Protein AF-A0A3D6CE62-F1 (afdb_monomer_lite)

Radius of gyration: 25.18 Å; chains: 1; bounding box: 88×35×71 Å

pLDDT: mean 94.66, std 10.79, range [45.5, 99.0]

Sequence (358 aa):
MLSKSLLLSLAACLFASIVFAQTWTGSASSNWNDPANWSPANVPIATSNVTIASSANVPALPANTTVNSFTVSAGGVLNFSGYSLTINGFMDINGGTLINGSADIVININGAGSQYIRSSTVNDDIILNHNGTGALFEAYITGNTYNGNFTLNINTSALSNTSYSVPSVFNGSVTVNRTVAGATEIFKESASGNITSFTYINNVGGSTDINGSGSFSTVVNGPVNINYSSLSGTPAFSIRRLINTAGGGSIAAQNIGTLTLLGDTMLVNSLTVNGFTGSGIDDINSVHITGNLTLADATGNTGSTYIRNSTITGNTNVTINSAGGNFFEAYITPNTFNGNLAVQLNGAAAGYLSYSAP

Structure (mmCIF, N/CA/C/O backbone):
data_AF-A0A3D6CE62-F1
#
_entry.id   AF-A0A3D6CE62-F1
#
loop_
_atom_site.group_PDB
_atom_site.id
_atom_site.type_symbol
_atom_site.label_atom_id
_atom_site.label_alt_id
_atom_site.label_comp_id
_atom_site.label_asym_id
_atom_site.label_entity_id
_atom_site.label_seq_id
_atom_site.pdbx_PDB_ins_code
_atom_site.Cartn_x
_atom_site.Cartn_y
_atom_site.Cartn_z
_atom_site.occupancy
_atom_site.B_iso_or_equiv
_atom_site.auth_seq_id
_atom_site.auth_comp_id
_atom_site.auth_asym_id
_atom_site.auth_atom_id
_atom_site.pdbx_PDB_model_num
ATOM 1 N N . MET A 1 1 ? 60.266 -15.733 -18.149 1.00 49.50 1 MET A N 1
ATOM 2 C CA . MET A 1 1 ? 59.111 -16.468 -18.708 1.00 49.50 1 MET A CA 1
ATOM 3 C C . MET A 1 1 ? 57.986 -16.386 -17.693 1.00 49.50 1 MET A C 1
ATOM 5 O O . MET A 1 1 ? 58.118 -16.996 -16.641 1.00 49.50 1 MET A O 1
ATOM 9 N N . LEU A 1 2 ? 56.944 -15.583 -17.938 1.00 45.53 2 LEU A N 1
ATOM 10 C CA . LEU A 1 2 ? 55.736 -15.641 -17.106 1.00 45.53 2 LEU A CA 1
ATOM 11 C C . LEU A 1 2 ? 55.102 -17.030 -17.276 1.00 45.53 2 LEU A C 1
ATOM 13 O O . LEU A 1 2 ? 55.012 -17.527 -18.401 1.00 45.53 2 LEU A O 1
ATOM 17 N N . SER A 1 3 ? 54.708 -17.679 -16.179 1.00 65.50 3 SER A N 1
ATOM 18 C CA . SER A 1 3 ? 54.088 -19.003 -16.243 1.00 65.50 3 SER A CA 1
ATOM 19 C C . SER A 1 3 ? 52.739 -18.917 -16.966 1.00 65.50 3 SER A C 1
ATOM 21 O O . SER A 1 3 ? 51.970 -17.975 -16.771 1.00 65.50 3 SER A O 1
ATOM 23 N N . LYS A 1 4 ? 52.415 -19.925 -17.787 1.00 54.34 4 LYS A N 1
ATOM 24 C CA . LYS A 1 4 ? 51.113 -20.044 -18.476 1.00 54.34 4 LYS A CA 1
ATOM 25 C C . LYS A 1 4 ? 49.913 -19.960 -17.514 1.00 54.34 4 LYS A C 1
ATOM 27 O O . LYS A 1 4 ? 48.835 -19.551 -17.925 1.00 54.34 4 LYS A O 1
ATOM 32 N N . SER A 1 5 ? 50.113 -20.293 -16.237 1.00 55.62 5 SER A N 1
ATOM 33 C CA . SER A 1 5 ? 49.119 -20.157 -15.168 1.00 55.62 5 SER A CA 1
ATOM 34 C C . SER A 1 5 ? 48.827 -18.703 -14.772 1.00 55.62 5 SER A C 1
ATOM 36 O O . SER A 1 5 ? 47.683 -18.402 -14.450 1.00 55.62 5 SER A O 1
ATOM 38 N N . LEU A 1 6 ? 49.806 -17.791 -14.865 1.00 53.41 6 LEU A N 1
ATOM 39 C CA . LEU A 1 6 ? 49.609 -16.370 -14.553 1.00 53.41 6 LEU A CA 1
ATOM 40 C C . LEU A 1 6 ? 48.882 -15.626 -15.687 1.00 53.41 6 LEU A C 1
ATOM 42 O O . LEU A 1 6 ? 48.118 -14.701 -15.425 1.00 53.41 6 LEU A O 1
ATOM 46 N N . LEU A 1 7 ? 49.058 -16.058 -16.944 1.00 52.41 7 LEU A N 1
ATOM 47 C CA . LEU A 1 7 ? 48.272 -15.538 -18.072 1.00 52.41 7 LEU A CA 1
ATOM 48 C C . LEU A 1 7 ? 46.805 -15.995 -18.022 1.00 52.41 7 LEU A C 1
ATOM 50 O O . LEU A 1 7 ? 45.929 -15.218 -18.390 1.00 52.41 7 LEU A O 1
ATOM 54 N N . LEU A 1 8 ? 46.519 -17.210 -17.535 1.00 50.09 8 LEU A N 1
ATOM 55 C CA . LEU A 1 8 ? 45.139 -17.684 -17.366 1.00 50.09 8 LEU A CA 1
ATOM 56 C C . LEU A 1 8 ? 44.411 -16.967 -16.216 1.00 50.09 8 LEU A C 1
ATOM 58 O O . LEU A 1 8 ? 43.232 -16.654 -16.357 1.00 50.09 8 LEU A O 1
ATOM 62 N N . SER A 1 9 ? 45.100 -16.641 -15.114 1.00 51.00 9 SER A N 1
ATOM 63 C CA . SER A 1 9 ? 44.508 -15.852 -14.022 1.00 51.00 9 SER A CA 1
ATOM 64 C C . SER A 1 9 ? 44.320 -14.378 -14.392 1.00 51.00 9 SER A C 1
ATOM 66 O O . SER A 1 9 ? 43.342 -13.767 -13.977 1.00 51.00 9 SER A O 1
ATOM 68 N N . LEU A 1 10 ? 45.208 -13.804 -15.214 1.00 47.81 10 LEU A N 1
ATOM 69 C CA . LEU A 1 10 ? 45.064 -12.423 -15.688 1.00 47.81 10 LEU A CA 1
ATOM 70 C C . LEU A 1 10 ? 43.967 -12.289 -16.765 1.00 47.81 10 LEU A C 1
ATOM 72 O O . LEU A 1 10 ? 43.293 -11.266 -16.815 1.00 47.81 10 LEU A O 1
ATOM 76 N N . ALA A 1 11 ? 4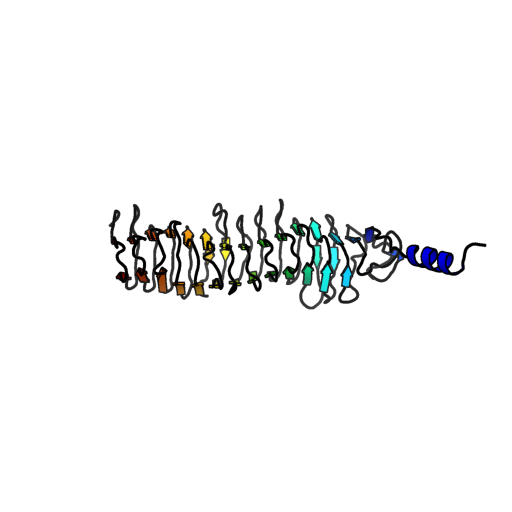3.731 -13.336 -17.567 1.00 49.62 11 ALA A N 1
ATOM 77 C CA . ALA A 1 11 ? 42.614 -13.402 -18.514 1.00 49.62 11 ALA A CA 1
ATOM 78 C C . ALA A 1 11 ? 41.257 -13.662 -17.826 1.00 49.62 11 ALA A C 1
ATOM 80 O O . ALA A 1 11 ? 40.245 -13.116 -18.259 1.00 49.62 11 ALA A O 1
ATOM 81 N N . ALA A 1 12 ? 41.227 -14.428 -16.728 1.00 46.84 12 ALA A N 1
ATOM 82 C CA . ALA A 1 12 ? 40.015 -14.631 -15.926 1.00 46.84 12 ALA A CA 1
ATOM 83 C C . ALA A 1 12 ? 39.595 -13.368 -15.144 1.00 46.84 12 ALA A C 1
ATOM 85 O O . ALA A 1 12 ? 38.406 -13.151 -14.926 1.00 46.84 12 ALA A O 1
ATOM 86 N N . CYS A 1 13 ? 40.543 -12.493 -14.788 1.00 45.50 13 CYS A N 1
ATOM 87 C CA . CYS A 1 13 ? 40.256 -11.192 -14.174 1.00 45.50 13 CYS A CA 1
ATOM 88 C C . CYS A 1 13 ? 39.854 -10.093 -15.181 1.00 45.50 13 CYS A C 1
ATOM 90 O O . CYS A 1 13 ? 39.445 -9.015 -14.754 1.00 45.50 13 CYS A O 1
ATOM 92 N N . LEU A 1 14 ? 39.942 -10.335 -16.498 1.00 46.00 14 LEU A N 1
ATOM 93 C CA . LEU A 1 14 ? 39.626 -9.340 -17.538 1.00 46.00 14 LEU A CA 1
ATOM 94 C C . LEU A 1 14 ? 38.178 -9.399 -18.061 1.00 46.00 14 LEU A C 1
ATOM 96 O O . LEU A 1 14 ? 37.828 -8.649 -18.968 1.00 46.00 14 LEU A O 1
ATOM 100 N N . PHE A 1 15 ? 37.331 -10.252 -17.479 1.00 48.38 15 PHE A N 1
ATOM 101 C CA . PHE A 1 15 ? 35.881 -10.270 -17.712 1.00 48.38 15 PHE A CA 1
ATOM 102 C C . PHE A 1 15 ? 35.105 -9.850 -16.460 1.00 48.38 15 PHE A C 1
ATOM 104 O O . PHE A 1 15 ? 34.028 -10.372 -16.179 1.00 48.38 15 PHE A O 1
ATOM 111 N N . ALA A 1 16 ? 35.623 -8.879 -15.703 1.00 46.81 16 ALA A N 1
ATOM 112 C CA . ALA A 1 16 ? 34.731 -8.062 -14.895 1.00 46.81 16 ALA A CA 1
ATOM 113 C C . ALA A 1 16 ? 33.773 -7.374 -15.877 1.00 46.81 16 ALA A C 1
ATOM 115 O O . ALA A 1 16 ? 34.165 -6.448 -16.585 1.00 46.81 16 ALA A O 1
ATOM 116 N N . SER A 1 17 ? 32.548 -7.886 -15.998 1.00 53.88 17 SER A N 1
ATOM 117 C CA . SER A 1 17 ? 31.485 -7.260 -16.777 1.00 53.88 17 SER A CA 1
ATOM 118 C C . SER A 1 17 ? 31.258 -5.871 -16.196 1.00 53.88 17 SER A C 1
ATOM 120 O O . SER A 1 17 ? 30.640 -5.724 -15.141 1.00 53.88 17 SER A O 1
ATOM 122 N N . ILE A 1 18 ? 31.835 -4.860 -16.841 1.00 58.06 18 ILE A N 1
ATOM 123 C CA . ILE A 1 18 ? 31.658 -3.473 -16.438 1.00 58.06 18 ILE A CA 1
ATOM 124 C C . ILE A 1 18 ? 30.169 -3.169 -16.596 1.00 58.06 18 ILE A C 1
ATOM 126 O O . ILE A 1 18 ? 29.604 -3.292 -17.684 1.00 58.06 18 ILE A O 1
ATOM 130 N N . VAL A 1 19 ? 29.527 -2.822 -15.484 1.00 60.88 19 VAL A N 1
ATOM 131 C CA . VAL A 1 19 ? 28.135 -2.383 -15.463 1.00 60.88 19 VAL A CA 1
ATOM 132 C C . VAL A 1 19 ? 28.094 -0.994 -16.087 1.00 60.88 19 VAL A C 1
ATOM 134 O O . VAL A 1 19 ? 28.496 -0.014 -15.462 1.00 60.88 19 VAL A O 1
ATOM 137 N N . PHE A 1 20 ? 27.638 -0.906 -17.333 1.00 72.88 20 PHE A N 1
ATOM 138 C CA . PHE A 1 20 ? 27.390 0.377 -17.977 1.00 72.88 20 PHE A CA 1
ATOM 139 C C . PHE A 1 20 ? 25.930 0.780 -17.787 1.00 72.88 20 PHE A C 1
ATOM 141 O O . PHE A 1 20 ? 25.018 -0.043 -17.903 1.00 72.88 20 PHE A O 1
ATOM 148 N N . ALA A 1 21 ? 25.715 2.065 -17.505 1.00 80.38 21 ALA A N 1
ATOM 149 C CA . ALA A 1 21 ? 24.410 2.671 -17.707 1.00 80.38 21 ALA A CA 1
ATOM 150 C C . ALA A 1 21 ? 24.076 2.610 -19.204 1.00 80.38 21 ALA A C 1
ATOM 152 O O . ALA A 1 21 ? 24.898 2.996 -20.034 1.00 80.38 21 ALA A O 1
ATOM 153 N N . GLN A 1 22 ? 22.898 2.093 -19.534 1.00 93.75 22 GLN A N 1
ATOM 154 C CA . GLN A 1 22 ? 22.383 1.970 -20.890 1.00 93.75 22 GLN A CA 1
ATOM 155 C C . GLN A 1 22 ? 21.107 2.787 -21.000 1.00 93.75 22 GLN A C 1
ATOM 157 O O . GLN A 1 22 ? 20.108 2.512 -20.336 1.00 93.75 22 GLN A O 1
ATOM 162 N N . THR A 1 23 ? 21.156 3.805 -21.846 1.00 97.25 23 THR A N 1
ATOM 163 C CA . THR A 1 23 ? 20.042 4.724 -22.053 1.00 97.25 23 THR A CA 1
ATOM 164 C C . THR A 1 23 ? 19.338 4.391 -23.354 1.00 97.25 23 THR A C 1
ATOM 166 O O . THR A 1 23 ? 19.988 4.296 -24.397 1.00 97.25 23 THR A O 1
ATOM 169 N N . TRP A 1 24 ? 18.016 4.247 -23.301 1.00 98.38 24 TRP A N 1
ATOM 170 C CA . TRP A 1 24 ? 17.194 4.136 -24.498 1.00 98.38 24 TRP A CA 1
ATOM 171 C C . TRP A 1 24 ? 17.171 5.475 -25.236 1.00 98.38 24 TRP A C 1
ATOM 173 O O . TRP A 1 24 ? 16.712 6.483 -24.699 1.00 98.38 24 TRP A O 1
ATOM 183 N N . THR A 1 25 ? 17.674 5.486 -26.465 1.00 97.38 25 THR A N 1
ATOM 184 C CA . THR A 1 25 ? 17.624 6.636 -27.375 1.00 97.38 25 THR A CA 1
ATOM 185 C C . THR A 1 25 ? 16.409 6.568 -28.292 1.00 97.38 25 THR A C 1
ATOM 187 O O . THR A 1 25 ? 15.891 7.608 -28.697 1.00 97.38 25 THR A O 1
ATOM 190 N N . GLY A 1 26 ? 15.951 5.353 -28.622 1.00 97.06 26 GLY A N 1
ATOM 191 C CA . GLY A 1 26 ? 14.846 5.127 -29.554 1.00 97.06 26 GLY A CA 1
ATOM 192 C C . GLY A 1 26 ? 15.100 5.723 -30.940 1.00 97.06 26 GLY A C 1
ATOM 193 O O . GLY A 1 26 ? 14.152 6.141 -31.601 1.00 97.06 26 GLY A O 1
ATOM 194 N N . SER A 1 27 ? 16.363 5.829 -31.368 1.00 96.69 27 SER A N 1
ATOM 195 C CA . SE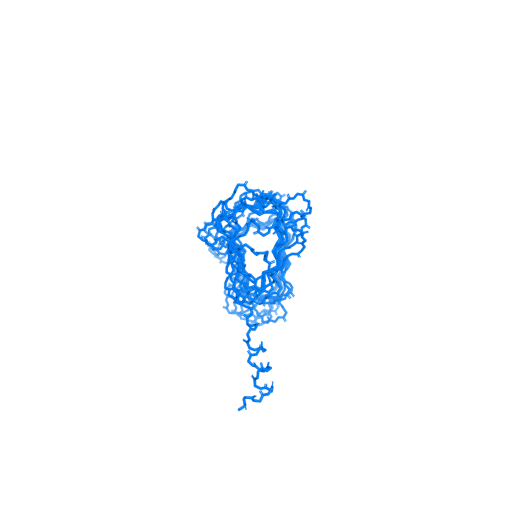R A 1 27 ? 16.739 6.497 -32.622 1.00 96.69 27 SER A CA 1
ATOM 196 C C . SER A 1 27 ? 16.401 5.694 -33.883 1.00 96.69 27 SER A C 1
ATOM 198 O O . SER A 1 27 ? 16.289 6.288 -34.953 1.00 96.69 27 SER A O 1
ATOM 200 N N . ALA A 1 28 ? 16.259 4.369 -33.783 1.00 97.56 28 ALA A N 1
ATOM 201 C CA . ALA A 1 28 ? 16.059 3.484 -34.930 1.00 97.56 28 ALA A CA 1
ATOM 202 C C . ALA A 1 28 ? 14.648 2.874 -34.987 1.00 97.56 28 ALA A C 1
ATOM 204 O O . ALA A 1 28 ? 14.039 2.841 -36.054 1.00 97.56 28 ALA A O 1
ATOM 205 N N . SER A 1 29 ? 14.121 2.374 -33.866 1.00 98.12 29 SER A N 1
ATOM 206 C CA . SER A 1 29 ? 12.834 1.665 -33.807 1.00 98.12 29 SER A CA 1
ATOM 207 C C . SER A 1 29 ? 12.313 1.513 -32.367 1.00 98.12 29 SER A C 1
ATOM 209 O O . SER A 1 29 ? 12.956 1.947 -31.418 1.00 98.12 29 SER A O 1
ATOM 211 N N . SER A 1 30 ? 11.158 0.863 -32.183 1.00 97.75 30 SER A N 1
ATOM 212 C CA . SER A 1 30 ? 10.627 0.450 -30.866 1.00 97.75 30 SER A CA 1
ATOM 213 C C . SER A 1 30 ? 11.185 -0.887 -30.352 1.00 97.75 30 SER A C 1
ATOM 215 O O . SER A 1 30 ? 10.830 -1.331 -29.259 1.00 97.75 30 SER A O 1
ATOM 217 N N . ASN A 1 31 ? 12.030 -1.566 -31.135 1.00 98.00 31 ASN A N 1
ATOM 218 C CA . ASN A 1 31 ? 12.536 -2.893 -30.798 1.00 98.00 31 ASN A CA 1
ATOM 219 C C . ASN A 1 31 ? 13.627 -2.807 -29.720 1.00 98.00 31 ASN A C 1
ATOM 221 O O . ASN A 1 31 ? 14.734 -2.340 -29.996 1.00 98.00 31 ASN A O 1
ATOM 225 N N . TRP A 1 32 ? 13.337 -3.306 -28.515 1.00 98.00 32 TRP A N 1
ATOM 226 C CA . TRP A 1 32 ? 14.291 -3.371 -27.401 1.00 98.00 32 TRP A CA 1
ATOM 227 C C . TRP A 1 32 ? 15.609 -4.063 -27.768 1.00 98.00 32 TRP A C 1
ATOM 229 O O . TRP A 1 32 ? 16.669 -3.675 -27.284 1.00 98.00 32 TRP A O 1
ATOM 239 N N . ASN A 1 33 ? 15.560 -5.072 -28.641 1.00 97.69 33 ASN A N 1
ATOM 240 C CA . ASN A 1 33 ? 16.723 -5.875 -29.020 1.00 97.69 33 ASN A CA 1
ATOM 241 C C . ASN A 1 33 ? 17.563 -5.263 -30.152 1.00 97.69 33 ASN A C 1
ATOM 243 O O . ASN A 1 33 ? 18.519 -5.898 -30.591 1.00 97.69 33 ASN A O 1
ATOM 247 N N . ASP A 1 34 ? 17.222 -4.071 -30.646 1.00 97.69 34 ASP A N 1
ATOM 248 C CA . ASP A 1 34 ? 18.029 -3.353 -31.633 1.00 97.69 34 ASP A CA 1
ATOM 249 C C . ASP A 1 34 ? 19.089 -2.489 -30.916 1.00 97.69 34 ASP A C 1
ATOM 251 O O . ASP A 1 34 ? 18.733 -1.504 -30.258 1.00 97.69 34 ASP A O 1
ATOM 255 N N . PRO A 1 35 ? 20.395 -2.818 -31.019 1.00 97.06 35 PRO A N 1
ATOM 256 C CA . PRO A 1 35 ? 21.452 -2.061 -30.353 1.00 97.06 35 PRO A CA 1
ATOM 257 C C . PRO A 1 35 ? 21.505 -0.584 -30.766 1.00 97.06 35 PRO A C 1
ATOM 259 O O . PRO A 1 35 ? 22.003 0.232 -29.994 1.00 97.06 35 PRO A O 1
ATOM 262 N N . ALA A 1 36 ? 20.984 -0.216 -31.945 1.00 97.31 36 ALA A N 1
ATOM 263 C CA . ALA A 1 36 ? 20.956 1.171 -32.413 1.00 97.31 36 ALA A CA 1
ATOM 264 C C . ALA A 1 36 ? 20.003 2.071 -31.600 1.00 97.31 36 ALA A C 1
ATOM 266 O O . ALA A 1 36 ? 20.097 3.297 -31.679 1.00 97.31 36 ALA A O 1
ATOM 267 N N . ASN A 1 37 ? 19.116 1.478 -30.792 1.00 98.06 37 ASN A N 1
ATOM 268 C CA . ASN A 1 37 ? 18.241 2.195 -29.864 1.00 98.06 37 ASN A CA 1
ATOM 269 C C . ASN A 1 37 ? 18.863 2.432 -28.481 1.00 98.06 37 ASN A C 1
ATOM 271 O O . ASN A 1 37 ? 18.203 3.013 -27.620 1.00 98.06 37 ASN A O 1
ATOM 275 N N . TRP A 1 38 ? 20.102 1.993 -28.244 1.00 97.81 38 TRP A N 1
ATOM 276 C CA . TRP A 1 38 ? 20.768 2.098 -26.947 1.00 97.81 38 TRP A CA 1
ATOM 277 C C . TRP A 1 38 ? 22.036 2.948 -27.023 1.00 97.81 38 TRP A C 1
ATOM 279 O O . TRP A 1 38 ? 22.743 2.971 -28.028 1.00 97.81 38 TRP A O 1
ATOM 289 N N . SER A 1 39 ? 22.345 3.639 -25.928 1.00 95.81 39 SER A N 1
ATOM 290 C CA . SER A 1 39 ? 23.627 4.311 -25.718 1.00 95.81 39 SER A CA 1
ATOM 291 C C . SER A 1 39 ? 24.236 3.869 -24.379 1.00 95.81 39 SER A C 1
ATOM 293 O O . SER A 1 39 ? 23.624 4.141 -23.341 1.00 95.81 39 SER A O 1
ATOM 295 N N . PRO A 1 40 ? 25.416 3.213 -24.367 1.00 94.94 40 PRO A N 1
ATOM 296 C CA . PRO A 1 40 ? 26.156 2.721 -25.539 1.00 94.94 40 PRO A CA 1
ATOM 297 C C . PRO A 1 40 ? 25.349 1.681 -26.339 1.00 94.94 40 PRO A C 1
ATOM 299 O O . PRO A 1 40 ? 24.406 1.103 -25.803 1.00 94.94 40 PRO A O 1
ATOM 302 N N . ALA A 1 41 ? 25.717 1.460 -27.609 1.00 95.12 41 ALA A N 1
ATOM 303 C CA . ALA A 1 41 ? 24.980 0.643 -28.587 1.00 95.12 41 ALA A CA 1
ATOM 304 C C . ALA A 1 41 ? 25.045 -0.871 -28.302 1.00 95.12 41 ALA A C 1
ATOM 306 O O . ALA A 1 41 ? 25.593 -1.663 -29.071 1.00 95.12 41 ALA A O 1
ATOM 307 N N . ASN A 1 42 ? 24.488 -1.270 -27.162 1.00 92.50 42 ASN A N 1
ATOM 308 C CA . ASN A 1 42 ? 24.463 -2.623 -26.632 1.00 92.50 42 ASN A CA 1
ATOM 309 C C . ASN A 1 42 ? 23.094 -2.872 -25.992 1.00 92.50 42 ASN A C 1
ATOM 311 O O . ASN A 1 42 ? 22.618 -2.053 -25.209 1.00 92.50 42 ASN A O 1
ATOM 315 N N . VAL A 1 43 ? 22.495 -4.029 -26.275 1.00 95.25 43 VAL A N 1
ATOM 316 C CA . VAL A 1 43 ? 21.210 -4.426 -25.680 1.00 95.25 43 VAL A CA 1
ATOM 317 C C . VAL A 1 43 ? 21.385 -4.709 -24.179 1.00 95.25 43 VAL A C 1
ATOM 319 O O . VAL A 1 43 ? 22.375 -5.349 -23.799 1.00 95.25 43 VAL A O 1
ATOM 322 N N . PRO A 1 44 ? 20.452 -4.268 -23.316 1.00 96.31 44 PRO A N 1
ATOM 323 C CA . PRO A 1 44 ? 20.506 -4.572 -21.897 1.00 96.31 44 PRO A CA 1
ATOM 324 C C . PRO A 1 44 ? 20.392 -6.041 -21.532 1.00 96.31 44 PRO A C 1
ATOM 326 O O . PRO A 1 44 ? 19.643 -6.805 -22.134 1.00 96.31 44 PRO A O 1
ATOM 329 N N . ILE A 1 45 ? 21.128 -6.399 -20.483 1.00 94.00 45 ILE A N 1
ATOM 330 C CA . ILE A 1 45 ? 21.143 -7.718 -19.853 1.00 94.00 45 ILE A CA 1
ATOM 331 C C . ILE A 1 45 ? 20.843 -7.586 -18.353 1.00 94.00 45 ILE A C 1
ATOM 333 O O . ILE A 1 45 ? 20.721 -6.484 -17.818 1.00 94.00 45 ILE A O 1
ATOM 337 N N . ALA A 1 46 ? 20.800 -8.714 -17.640 1.00 95.56 46 ALA A N 1
ATOM 338 C CA . ALA A 1 46 ? 20.454 -8.769 -16.215 1.00 95.56 46 ALA A CA 1
ATOM 339 C C . ALA A 1 46 ? 21.350 -7.932 -15.284 1.00 95.56 46 ALA A C 1
ATOM 341 O O . ALA A 1 46 ? 20.933 -7.607 -14.176 1.00 95.56 46 ALA A O 1
ATOM 342 N N . THR A 1 47 ? 22.564 -7.580 -15.713 1.00 94.25 47 THR A N 1
ATOM 343 C CA . THR A 1 47 ? 23.497 -6.737 -14.951 1.00 94.25 47 THR A CA 1
ATOM 344 C C . THR A 1 47 ? 23.483 -5.270 -15.383 1.00 94.25 47 THR A C 1
ATOM 346 O O . THR A 1 47 ? 24.223 -4.474 -14.815 1.00 94.25 47 THR A O 1
ATOM 349 N N . SER A 1 48 ? 22.692 -4.896 -16.390 1.00 96.56 48 SER A N 1
ATOM 350 C CA . SER A 1 48 ? 22.653 -3.537 -16.936 1.00 96.56 48 SER A CA 1
ATOM 351 C C . SER A 1 48 ? 21.886 -2.564 -16.046 1.00 96.56 48 SER A C 1
ATOM 353 O O . SER A 1 48 ? 20.869 -2.922 -15.452 1.00 96.56 48 SER A O 1
ATOM 355 N N . ASN A 1 49 ? 22.329 -1.307 -16.023 1.00 97.06 49 ASN A N 1
ATOM 356 C CA . ASN A 1 49 ? 21.590 -0.199 -15.421 1.00 97.06 49 ASN A CA 1
ATOM 357 C C . ASN A 1 49 ? 20.836 0.537 -16.525 1.00 97.06 49 ASN A C 1
ATOM 359 O O . ASN A 1 49 ? 21.452 1.252 -17.310 1.00 97.06 49 ASN A O 1
ATOM 363 N N . VAL A 1 50 ? 19.527 0.345 -16.620 1.00 98.31 50 VAL A N 1
ATOM 364 C CA . VAL A 1 50 ? 18.735 0.858 -17.740 1.00 98.31 50 VAL A CA 1
ATOM 365 C C . VAL A 1 50 ? 18.086 2.192 -17.394 1.00 98.31 50 VAL A C 1
ATOM 367 O O . VAL A 1 50 ? 17.471 2.326 -16.340 1.00 98.31 50 VAL A O 1
ATOM 370 N N . THR A 1 51 ? 18.176 3.150 -18.316 1.00 98.38 51 THR A N 1
ATOM 371 C CA . THR A 1 51 ? 17.463 4.428 -18.251 1.00 98.38 51 THR A CA 1
ATOM 372 C C . THR A 1 51 ? 16.555 4.584 -19.464 1.00 98.38 51 THR A C 1
ATOM 374 O O . THR A 1 51 ? 17.023 4.569 -20.603 1.00 98.38 51 THR A O 1
ATOM 377 N N . ILE A 1 52 ? 15.264 4.800 -19.226 1.00 98.56 52 ILE A N 1
ATOM 378 C CA . ILE A 1 52 ? 14.296 5.203 -20.245 1.00 98.56 52 ILE A CA 1
ATOM 379 C C . ILE A 1 52 ? 14.023 6.697 -20.087 1.00 98.56 52 ILE A C 1
ATOM 381 O O . ILE A 1 52 ? 13.599 7.159 -19.027 1.00 98.56 52 ILE A O 1
ATOM 385 N N . ALA A 1 53 ? 14.270 7.456 -21.146 1.00 96.00 53 ALA A N 1
ATOM 386 C CA . ALA A 1 53 ? 13.944 8.872 -21.231 1.00 96.00 53 ALA A CA 1
ATOM 387 C C . ALA A 1 53 ? 12.937 9.112 -22.362 1.00 96.00 53 ALA A C 1
ATOM 389 O O . ALA A 1 53 ? 12.586 8.191 -23.108 1.00 96.00 53 ALA A O 1
ATOM 390 N N . SER A 1 54 ? 12.464 10.353 -22.485 1.00 96.56 54 SER A N 1
ATOM 391 C CA . SER A 1 54 ? 11.663 10.755 -23.640 1.00 96.56 54 SER A CA 1
ATOM 392 C C . SER A 1 54 ? 12.435 10.482 -24.934 1.00 96.56 54 SER A C 1
ATOM 394 O O . SER A 1 54 ? 13.608 10.836 -25.060 1.00 96.56 54 SER A O 1
ATOM 396 N N . SER A 1 55 ? 11.784 9.802 -25.871 1.00 96.38 55 SER A N 1
ATOM 397 C CA . SER A 1 55 ? 12.362 9.361 -27.141 1.00 96.38 55 SER A CA 1
ATOM 398 C C . SER A 1 55 ? 11.274 9.286 -28.209 1.00 96.38 55 SER A C 1
ATOM 400 O O . SER A 1 55 ? 10.085 9.236 -27.894 1.00 96.38 55 SER A O 1
ATOM 402 N N . ALA A 1 56 ? 11.677 9.299 -29.482 1.00 96.19 56 ALA A N 1
ATOM 403 C CA . ALA A 1 56 ? 10.737 9.257 -30.601 1.00 96.19 56 ALA A CA 1
ATOM 404 C C . ALA A 1 56 ? 10.030 7.898 -30.722 1.00 96.19 56 ALA A C 1
ATOM 406 O O . ALA A 1 56 ? 8.833 7.846 -30.991 1.00 96.19 56 ALA A O 1
ATOM 407 N N . ASN A 1 57 ? 10.766 6.804 -30.505 1.00 98.19 57 ASN A N 1
ATOM 408 C CA . ASN A 1 57 ? 10.225 5.451 -30.532 1.00 98.19 57 ASN A CA 1
ATOM 409 C C . ASN A 1 57 ? 10.144 4.881 -29.114 1.00 98.19 57 ASN A C 1
ATOM 411 O O . ASN A 1 57 ? 11.158 4.778 -28.426 1.00 98.19 57 ASN A O 1
ATOM 415 N N . VAL A 1 58 ? 8.946 4.470 -28.694 1.00 98.00 58 VAL A N 1
ATOM 416 C CA . VAL A 1 58 ? 8.712 3.879 -27.367 1.00 98.00 58 VAL A CA 1
ATOM 417 C C . VAL A 1 58 ? 9.311 2.465 -27.315 1.00 98.00 58 VAL A C 1
ATOM 419 O O . VAL A 1 58 ? 8.969 1.661 -28.185 1.00 98.00 58 VAL A O 1
ATOM 422 N N . PRO A 1 59 ? 10.162 2.126 -26.329 1.00 98.31 59 PRO A N 1
ATOM 423 C CA . PRO A 1 59 ? 10.671 0.772 -26.150 1.00 98.31 59 PRO A CA 1
ATOM 424 C C . PRO A 1 59 ? 9.542 -0.194 -25.791 1.00 98.31 59 PRO A C 1
ATOM 426 O O . PRO A 1 59 ? 8.742 0.076 -24.892 1.00 98.31 59 PRO A O 1
ATOM 429 N N . ALA A 1 60 ? 9.522 -1.341 -26.465 1.00 97.56 60 ALA A N 1
ATOM 430 C CA . ALA A 1 60 ? 8.634 -2.460 -26.174 1.00 97.56 60 ALA A CA 1
ATOM 431 C C . ALA A 1 60 ? 9.434 -3.639 -25.605 1.00 97.56 60 ALA A C 1
ATOM 433 O O . ALA A 1 60 ? 10.389 -4.084 -26.245 1.00 97.56 60 ALA A O 1
ATOM 434 N N . LEU A 1 61 ? 9.061 -4.151 -24.425 1.00 97.94 61 LEU A N 1
ATOM 435 C CA . LEU A 1 61 ? 9.719 -5.333 -23.862 1.00 97.94 61 LEU A CA 1
ATOM 436 C C . LEU A 1 61 ? 9.574 -6.527 -24.827 1.00 97.94 61 LEU A C 1
ATOM 438 O O . LEU A 1 61 ? 8.475 -6.788 -25.316 1.00 97.94 61 LEU A O 1
ATOM 442 N N . PRO A 1 62 ? 10.659 -7.268 -25.110 1.00 96.69 62 PRO A N 1
ATOM 443 C CA . PRO A 1 62 ? 10.628 -8.352 -26.091 1.00 96.69 62 PRO A CA 1
ATOM 444 C C . PRO A 1 62 ? 10.195 -9.692 -25.479 1.00 96.69 62 PRO A C 1
ATOM 446 O O . PRO A 1 62 ? 9.799 -10.606 -26.198 1.00 96.69 62 PRO A O 1
ATOM 449 N N . ALA A 1 63 ? 10.348 -9.817 -24.162 1.00 97.25 63 ALA A N 1
ATOM 450 C CA . ALA A 1 63 ? 10.053 -10.970 -23.324 1.00 97.25 63 ALA A CA 1
ATOM 451 C C . ALA A 1 63 ? 10.080 -10.515 -21.853 1.00 97.25 63 ALA A C 1
ATOM 453 O O . ALA A 1 63 ? 10.398 -9.355 -21.562 1.00 97.25 63 ALA A O 1
ATOM 454 N N . ASN A 1 64 ? 9.836 -11.436 -20.912 1.00 98.06 64 ASN A N 1
ATOM 455 C CA . ASN A 1 64 ? 10.158 -11.199 -19.501 1.00 98.06 64 ASN A CA 1
ATOM 456 C C . ASN A 1 64 ? 11.625 -10.769 -19.385 1.00 98.06 64 ASN A C 1
ATOM 458 O O . ASN A 1 64 ? 12.528 -11.507 -19.781 1.00 98.06 64 ASN A O 1
ATOM 462 N N . THR A 1 65 ? 11.847 -9.561 -18.880 1.00 98.44 65 THR A N 1
ATOM 463 C CA . THR A 1 65 ? 13.146 -8.887 -18.929 1.00 98.44 65 THR A CA 1
ATOM 464 C C . THR A 1 65 ? 13.678 -8.690 -17.520 1.00 98.44 65 THR A C 1
ATOM 466 O O . THR A 1 65 ? 12.941 -8.288 -16.624 1.00 98.44 65 THR A O 1
ATOM 469 N N . THR A 1 66 ? 14.970 -8.942 -17.323 1.00 98.50 66 THR A N 1
ATOM 470 C CA . THR A 1 66 ? 15.662 -8.708 -16.051 1.00 98.50 66 THR A CA 1
ATOM 471 C C . THR A 1 66 ? 16.778 -7.698 -16.262 1.00 98.50 66 THR A C 1
ATOM 473 O O . THR A 1 66 ? 17.511 -7.798 -17.245 1.00 98.50 66 THR A O 1
ATOM 476 N N . VAL A 1 67 ? 16.929 -6.759 -15.329 1.00 98.31 67 VAL A N 1
ATOM 477 C CA . VAL A 1 67 ? 17.982 -5.730 -15.309 1.00 98.31 67 VAL A CA 1
ATOM 478 C C . VAL A 1 67 ? 18.517 -5.537 -13.887 1.00 98.31 67 VAL A C 1
ATOM 480 O O . VAL A 1 67 ? 17.898 -5.974 -12.912 1.00 98.31 67 VAL A O 1
ATOM 483 N N . ASN A 1 68 ? 19.662 -4.863 -13.749 1.00 97.62 68 ASN A N 1
ATOM 484 C CA . ASN A 1 68 ? 20.188 -4.503 -12.438 1.00 97.62 68 ASN A CA 1
ATOM 485 C C . ASN A 1 68 ? 19.418 -3.309 -11.874 1.00 97.62 68 ASN A C 1
ATOM 487 O O . ASN A 1 68 ? 18.675 -3.471 -10.919 1.00 97.62 68 ASN A O 1
ATOM 491 N N . SER A 1 69 ? 19.529 -2.128 -12.477 1.00 97.56 69 SER A N 1
ATOM 492 C CA . SER A 1 69 ? 18.711 -0.970 -12.097 1.00 97.56 69 SER A CA 1
ATOM 493 C C . SER A 1 69 ? 17.807 -0.542 -13.240 1.00 97.56 69 SER A C 1
ATOM 495 O O . SER A 1 69 ? 18.120 -0.773 -14.409 1.00 97.56 69 SER A O 1
ATOM 497 N N . PHE A 1 70 ? 16.705 0.114 -12.899 1.00 98.50 70 PHE A N 1
ATOM 498 C CA . PHE A 1 70 ? 15.767 0.638 -13.874 1.00 98.50 70 PHE A CA 1
ATOM 499 C C . PHE A 1 70 ? 15.303 2.032 -13.477 1.00 98.50 70 PHE A C 1
ATOM 501 O O . PHE A 1 70 ? 14.672 2.217 -12.435 1.00 98.50 70 PHE A O 1
ATOM 508 N N . THR A 1 71 ? 15.602 2.998 -14.334 1.00 98.56 71 THR A N 1
ATOM 509 C CA . THR A 1 71 ? 15.206 4.389 -14.168 1.00 98.56 71 THR A CA 1
ATOM 510 C C . THR A 1 71 ? 14.302 4.797 -15.321 1.00 98.56 71 THR A C 1
ATOM 512 O O . THR A 1 71 ? 14.665 4.627 -16.483 1.00 98.56 71 THR A O 1
ATOM 515 N N . VAL A 1 72 ? 13.153 5.399 -15.023 1.00 98.50 72 VAL A N 1
ATOM 516 C CA . VAL A 1 72 ? 12.350 6.122 -16.015 1.00 98.50 72 VAL A CA 1
ATOM 517 C C . VAL A 1 72 ? 12.373 7.592 -15.643 1.00 98.50 72 VAL A C 1
ATOM 519 O O . VAL A 1 72 ? 11.909 7.979 -14.574 1.00 98.50 72 VAL A O 1
ATOM 522 N N . SER A 1 73 ? 12.953 8.403 -16.520 1.00 96.12 73 SER A N 1
ATOM 523 C CA . SER A 1 73 ? 12.984 9.856 -16.366 1.00 96.12 73 SER A CA 1
ATOM 524 C C . SER A 1 73 ? 11.683 10.481 -16.862 1.00 96.12 73 SER A C 1
ATOM 526 O O . SER A 1 73 ? 10.930 9.857 -17.613 1.00 96.12 73 SER A O 1
ATOM 528 N N . ALA A 1 74 ? 11.448 11.740 -16.492 1.00 96.69 74 ALA A N 1
ATOM 529 C CA . ALA A 1 74 ? 10.254 12.471 -16.891 1.00 96.69 74 ALA A CA 1
ATOM 530 C C . ALA A 1 74 ? 10.038 12.439 -18.415 1.00 96.69 74 ALA A C 1
ATOM 532 O O . ALA A 1 74 ? 10.951 12.719 -19.195 1.00 96.69 74 ALA A O 1
ATOM 533 N N . GLY A 1 75 ? 8.824 12.072 -18.828 1.00 97.00 75 GLY A N 1
ATOM 534 C CA . GLY A 1 75 ? 8.438 11.920 -20.232 1.00 97.00 75 GLY A CA 1
ATOM 535 C C . GLY A 1 75 ? 8.891 10.612 -20.891 1.00 97.00 75 GLY A C 1
ATOM 536 O O . GLY A 1 75 ? 8.563 10.387 -22.053 1.00 97.00 75 GLY A O 1
ATOM 537 N N . GLY A 1 76 ? 9.625 9.745 -20.188 1.00 98.50 76 GLY A N 1
ATOM 538 C CA . GLY A 1 76 ? 9.921 8.395 -20.657 1.00 98.50 76 GLY A CA 1
ATOM 539 C C . GLY A 1 76 ? 8.660 7.535 -20.696 1.00 98.50 76 GLY A C 1
ATOM 540 O O . GLY A 1 76 ? 7.826 7.602 -19.794 1.00 98.50 76 GLY A O 1
ATOM 541 N N . VAL A 1 77 ? 8.528 6.711 -21.732 1.00 98.62 77 VAL A N 1
ATOM 542 C CA . VAL A 1 77 ? 7.413 5.770 -21.892 1.00 98.62 77 VAL A CA 1
ATOM 543 C C . VAL A 1 77 ? 7.984 4.364 -22.025 1.00 98.62 77 VAL A C 1
ATOM 545 O O . VAL A 1 77 ? 8.956 4.183 -22.751 1.00 98.62 77 VAL A O 1
ATOM 548 N N . LEU A 1 78 ? 7.401 3.375 -21.349 1.00 98.50 78 LEU A N 1
ATOM 549 C CA . LEU A 1 78 ? 7.744 1.961 -21.521 1.00 98.50 78 LEU A CA 1
ATOM 550 C C . LEU A 1 78 ? 6.488 1.164 -21.858 1.00 98.50 78 LEU A C 1
ATOM 552 O O . LEU A 1 78 ? 5.506 1.227 -21.118 1.00 98.50 78 LEU A O 1
ATOM 556 N N . ASN A 1 79 ? 6.551 0.382 -22.935 1.00 98.19 79 ASN A N 1
ATOM 557 C CA . ASN A 1 79 ? 5.525 -0.590 -23.278 1.00 98.19 79 ASN A CA 1
ATOM 558 C C . ASN A 1 79 ? 5.928 -1.995 -22.804 1.00 98.19 79 ASN A C 1
ATOM 560 O O . ASN A 1 79 ? 6.905 -2.564 -23.293 1.00 98.19 79 ASN A O 1
ATOM 564 N N . PHE A 1 80 ? 5.156 -2.583 -21.892 1.00 98.25 80 PHE A N 1
ATOM 565 C CA . PHE A 1 80 ? 5.426 -3.924 -21.362 1.00 98.25 80 PHE A CA 1
ATOM 566 C C . PHE A 1 80 ? 5.107 -5.055 -22.348 1.00 98.25 80 PHE A C 1
ATOM 568 O O . PHE A 1 80 ? 5.665 -6.139 -22.214 1.00 98.25 80 PHE A O 1
ATOM 575 N N . SER A 1 81 ? 4.271 -4.818 -23.366 1.00 96.56 81 SER A N 1
ATOM 576 C CA . SER A 1 81 ? 3.929 -5.796 -24.420 1.00 96.56 81 SER A CA 1
ATOM 577 C C . SER A 1 81 ? 3.521 -7.192 -23.907 1.00 96.56 81 SER A C 1
ATOM 579 O O . SER A 1 81 ? 3.804 -8.200 -24.548 1.00 96.56 81 SER A O 1
ATOM 581 N N . GLY A 1 82 ? 2.870 -7.252 -22.744 1.00 96.50 82 GLY A N 1
ATOM 582 C CA . GLY A 1 82 ? 2.417 -8.472 -22.072 1.00 96.50 82 GLY A CA 1
ATOM 583 C C . GLY A 1 82 ? 3.478 -9.216 -21.269 1.00 96.50 82 GLY A C 1
ATOM 584 O O . GLY A 1 82 ? 3.228 -10.332 -20.817 1.00 96.50 82 GLY A O 1
ATOM 585 N N . TYR A 1 83 ? 4.651 -8.620 -21.077 1.00 98.06 83 TYR A N 1
ATOM 586 C CA . TYR A 1 83 ? 5.753 -9.209 -20.325 1.00 98.06 83 TYR A CA 1
ATOM 587 C C . TYR A 1 83 ? 5.974 -8.525 -18.980 1.00 98.06 83 TYR A C 1
ATOM 589 O O . TYR A 1 83 ? 5.468 -7.442 -18.724 1.00 98.06 83 TYR A O 1
ATOM 597 N N . SER A 1 84 ? 6.770 -9.159 -18.120 1.00 98.31 84 SER A N 1
ATOM 598 C CA . SER A 1 84 ? 7.190 -8.608 -16.828 1.00 98.31 84 SER A CA 1
ATOM 599 C C . SER A 1 84 ? 8.591 -7.989 -16.877 1.00 98.31 84 SER A C 1
ATOM 601 O O . SER A 1 84 ? 9.440 -8.386 -17.682 1.00 98.31 84 SER A O 1
ATOM 603 N N . LEU A 1 85 ? 8.851 -7.051 -15.963 1.00 98.75 85 LEU A N 1
ATOM 604 C CA . LEU A 1 85 ? 10.175 -6.478 -15.713 1.00 98.75 85 LEU A CA 1
ATOM 605 C C . LEU A 1 85 ? 10.659 -6.851 -14.307 1.00 98.75 85 LEU A C 1
ATOM 607 O O . LEU A 1 85 ? 9.991 -6.568 -13.318 1.00 98.75 85 LEU A O 1
ATOM 611 N N . THR A 1 86 ? 11.843 -7.447 -14.203 1.00 98.88 86 THR A N 1
ATOM 612 C CA . THR A 1 86 ? 12.505 -7.762 -12.930 1.00 98.88 86 THR A CA 1
ATOM 613 C C . THR A 1 86 ? 13.707 -6.852 -12.711 1.00 98.88 86 THR A C 1
ATOM 615 O O . THR A 1 86 ? 14.605 -6.785 -13.549 1.00 98.88 86 THR A O 1
ATOM 618 N N . ILE A 1 87 ? 13.737 -6.169 -11.567 1.00 98.88 87 ILE A N 1
ATOM 619 C CA . ILE A 1 87 ? 14.753 -5.181 -11.200 1.00 98.88 87 ILE A CA 1
ATOM 620 C C . ILE A 1 87 ? 15.493 -5.694 -9.963 1.00 98.88 87 ILE A C 1
ATOM 622 O O . ILE A 1 87 ? 14.921 -5.777 -8.874 1.00 98.88 87 ILE A O 1
ATOM 626 N N . ASN A 1 88 ? 16.765 -6.064 -10.127 1.00 98.25 88 ASN A N 1
ATOM 627 C CA . ASN A 1 88 ? 17.563 -6.675 -9.053 1.00 98.25 88 ASN A CA 1
ATOM 628 C C . ASN A 1 88 ? 18.132 -5.671 -8.040 1.00 98.25 88 ASN A C 1
ATOM 630 O O . ASN A 1 88 ? 18.433 -6.022 -6.903 1.00 98.25 88 ASN A O 1
ATOM 634 N N . GLY A 1 89 ? 18.284 -4.427 -8.465 1.00 97.50 89 GLY A N 1
ATOM 635 C CA . GLY A 1 89 ? 18.866 -3.317 -7.734 1.00 97.50 89 GLY A CA 1
ATOM 636 C C . GLY A 1 89 ? 17.870 -2.171 -7.617 1.00 97.50 89 GLY A C 1
ATOM 637 O O . GLY A 1 89 ? 16.773 -2.332 -7.097 1.00 97.50 89 GLY A O 1
ATOM 638 N N . PHE A 1 90 ? 18.266 -0.977 -8.033 1.00 97.44 90 PHE A N 1
ATOM 639 C CA . PHE A 1 90 ? 17.485 0.237 -7.806 1.00 97.44 90 PHE A CA 1
ATOM 640 C C . PHE A 1 90 ? 16.390 0.450 -8.864 1.00 97.44 90 PHE A C 1
ATOM 642 O O . PHE A 1 90 ? 16.688 0.450 -10.057 1.00 97.44 90 PHE A O 1
ATOM 649 N N . MET A 1 91 ? 15.150 0.675 -8.427 1.00 98.75 91 MET A N 1
ATOM 650 C CA . MET A 1 91 ? 14.039 1.170 -9.240 1.00 98.75 91 MET A CA 1
ATOM 651 C C . MET A 1 91 ? 13.776 2.646 -8.932 1.00 98.75 91 MET A C 1
ATOM 653 O O . MET A 1 91 ? 13.510 3.005 -7.781 1.00 98.75 91 MET A O 1
ATOM 657 N N . ASP A 1 92 ? 13.766 3.475 -9.975 1.00 98.56 92 ASP A N 1
ATOM 658 C CA . ASP A 1 92 ? 13.297 4.859 -9.905 1.00 98.56 92 ASP A CA 1
ATOM 659 C C . ASP A 1 92 ? 12.460 5.244 -11.126 1.00 98.56 92 ASP A C 1
ATOM 661 O O . ASP A 1 92 ? 12.981 5.593 -12.185 1.00 98.56 92 ASP A O 1
ATOM 665 N N . ILE A 1 93 ? 11.140 5.195 -10.980 1.00 98.69 93 ILE A N 1
ATOM 666 C CA . ILE A 1 93 ? 10.198 5.624 -12.015 1.00 98.69 93 ILE A CA 1
ATOM 667 C C . ILE A 1 93 ? 9.683 7.009 -11.620 1.00 98.69 93 ILE A C 1
ATOM 669 O O . ILE A 1 93 ? 8.854 7.142 -10.721 1.00 98.69 93 ILE A O 1
ATOM 673 N N . ASN A 1 94 ? 10.207 8.053 -12.259 1.00 98.25 94 ASN A N 1
ATOM 674 C CA . ASN A 1 94 ? 9.971 9.441 -11.879 1.00 98.25 94 ASN A CA 1
ATOM 675 C C . ASN A 1 94 ? 9.509 10.267 -13.082 1.00 98.25 94 ASN A C 1
ATOM 677 O O . ASN A 1 94 ? 10.327 10.765 -13.858 1.00 98.25 94 ASN A O 1
ATOM 681 N N . GLY A 1 95 ? 8.194 10.430 -13.229 1.00 97.88 95 GLY A N 1
ATOM 682 C CA . GLY A 1 95 ? 7.616 11.130 -14.381 1.00 97.88 95 GLY A CA 1
ATOM 683 C C . GLY A 1 95 ? 7.408 10.243 -15.612 1.00 97.88 95 GLY A C 1
ATOM 684 O O . GLY A 1 95 ? 7.316 10.764 -16.724 1.00 97.88 95 GLY A O 1
ATOM 685 N N . GLY A 1 96 ? 7.402 8.920 -15.433 1.00 98.12 96 GLY A N 1
ATOM 686 C CA . GLY A 1 96 ? 7.267 7.954 -16.519 1.00 98.12 96 GLY A CA 1
ATOM 687 C C . GLY A 1 96 ? 5.814 7.656 -16.884 1.00 98.12 96 GLY A C 1
ATOM 688 O O . GLY A 1 96 ? 4.911 7.812 -16.065 1.00 98.12 96 GLY A O 1
ATOM 689 N N . THR A 1 97 ? 5.590 7.173 -18.105 1.00 98.75 97 THR A N 1
ATOM 690 C CA . THR A 1 97 ? 4.327 6.533 -18.499 1.00 98.75 97 THR A CA 1
ATOM 691 C C . THR A 1 97 ? 4.557 5.048 -18.743 1.00 98.75 97 THR A C 1
ATOM 693 O O . THR A 1 97 ? 5.361 4.669 -19.595 1.00 98.75 97 THR A O 1
ATOM 696 N N . LEU A 1 98 ? 3.851 4.199 -18.004 1.00 98.75 98 LEU A N 1
ATOM 697 C CA . LEU A 1 98 ? 3.866 2.756 -18.211 1.00 98.75 98 LEU A CA 1
ATOM 698 C C . LEU A 1 98 ? 2.603 2.371 -18.975 1.00 98.75 98 LEU A C 1
ATOM 700 O O . LEU A 1 98 ? 1.494 2.710 -18.556 1.00 98.75 98 LEU A O 1
ATOM 704 N N . ILE A 1 99 ? 2.779 1.703 -20.109 1.00 98.38 99 ILE A N 1
ATOM 705 C CA . ILE A 1 99 ? 1.684 1.232 -20.955 1.00 98.38 99 ILE A CA 1
ATOM 706 C C . ILE A 1 99 ? 1.845 -0.256 -21.215 1.00 98.38 99 ILE A C 1
ATOM 708 O O . ILE A 1 99 ? 2.947 -0.809 -21.135 1.00 98.38 99 ILE A O 1
ATOM 712 N N . ASN A 1 100 ? 0.748 -0.893 -21.586 1.00 96.06 100 ASN A N 1
ATOM 713 C CA . ASN A 1 100 ? 0.769 -2.257 -22.055 1.00 96.06 100 ASN A CA 1
ATOM 714 C C . ASN A 1 100 ? -0.346 -2.476 -23.092 1.00 96.06 100 ASN A C 1
ATOM 716 O O . ASN A 1 100 ? -1.271 -1.675 -23.205 1.00 96.06 100 ASN A O 1
ATOM 720 N N . GLY A 1 101 ? -0.171 -3.482 -23.952 1.00 80.50 101 GLY A N 1
ATOM 721 C CA . GLY A 1 101 ? -1.100 -3.796 -25.045 1.00 80.50 101 GLY A CA 1
ATOM 722 C C . GLY A 1 101 ? -1.926 -5.067 -24.825 1.00 80.50 101 GLY A C 1
ATOM 723 O O . GLY A 1 101 ? -2.908 -5.280 -25.532 1.00 80.50 101 GLY A O 1
ATOM 724 N N . SER A 1 102 ? -1.521 -5.925 -23.884 1.00 82.06 102 SER A N 1
ATOM 725 C CA . SER A 1 102 ? -2.198 -7.179 -23.522 1.00 82.06 102 SER A CA 1
ATOM 726 C C . SER A 1 102 ? -1.710 -7.666 -22.155 1.00 82.06 102 SER A C 1
ATOM 728 O O . SER A 1 102 ? -0.505 -7.604 -21.931 1.00 82.06 102 SER A O 1
ATOM 730 N N . ALA A 1 103 ? -2.581 -8.239 -21.316 1.00 90.38 103 ALA A N 1
ATOM 731 C CA . ALA A 1 103 ? -2.292 -8.615 -19.916 1.00 90.38 103 ALA A CA 1
ATOM 732 C C . ALA A 1 103 ? -1.957 -7.408 -19.014 1.00 90.38 103 ALA A C 1
ATOM 734 O O . ALA A 1 103 ? -2.060 -6.271 -19.457 1.00 90.38 103 ALA A O 1
ATOM 735 N N . ASP A 1 104 ? -1.551 -7.654 -17.770 1.00 95.12 104 ASP A N 1
ATOM 736 C CA . ASP A 1 104 ? -1.265 -6.596 -16.792 1.00 95.12 104 ASP A CA 1
ATOM 737 C C . ASP A 1 104 ? 0.219 -6.188 -16.832 1.00 95.12 104 ASP A C 1
ATOM 739 O O . ASP A 1 104 ? 1.100 -6.980 -17.186 1.00 95.12 104 ASP A O 1
ATOM 743 N N . ILE A 1 105 ? 0.529 -4.962 -16.405 1.00 98.62 105 ILE A N 1
ATOM 744 C CA . ILE A 1 105 ? 1.906 -4.523 -16.151 1.00 98.62 105 ILE A CA 1
ATOM 745 C C . ILE A 1 105 ? 2.420 -5.221 -14.889 1.00 98.62 105 ILE A C 1
ATOM 747 O O . ILE A 1 105 ? 1.859 -5.053 -13.809 1.00 98.62 105 ILE A O 1
ATOM 751 N N . VAL A 1 106 ? 3.536 -5.948 -14.982 1.00 98.81 106 VAL A N 1
ATOM 752 C CA . VAL A 1 106 ? 4.133 -6.642 -13.827 1.00 98.81 106 VAL A CA 1
ATOM 753 C C . VAL A 1 106 ? 5.571 -6.190 -13.594 1.00 98.81 106 VAL A C 1
ATOM 755 O O . VAL A 1 106 ? 6.428 -6.348 -14.468 1.00 98.81 106 VAL A O 1
ATOM 758 N N . ILE A 1 107 ? 5.856 -5.687 -12.388 1.00 98.88 107 ILE A N 1
ATOM 759 C CA . ILE A 1 107 ? 7.201 -5.278 -11.959 1.00 98.88 107 ILE A CA 1
ATOM 760 C C . ILE A 1 107 ? 7.618 -6.067 -10.715 1.00 98.88 107 ILE A C 1
ATOM 762 O O . ILE A 1 107 ? 6.973 -5.988 -9.671 1.00 98.88 107 ILE A O 1
ATOM 766 N N . ASN A 1 108 ? 8.733 -6.793 -10.805 1.00 98.94 108 ASN A N 1
ATOM 767 C CA . ASN A 1 108 ? 9.359 -7.485 -9.680 1.00 98.94 108 ASN A CA 1
ATOM 768 C C . ASN A 1 108 ? 10.520 -6.650 -9.135 1.00 98.94 108 ASN A C 1
ATOM 770 O O . ASN A 1 108 ? 11.492 -6.389 -9.844 1.00 98.94 108 ASN A O 1
ATOM 774 N N . ILE A 1 109 ? 10.427 -6.251 -7.870 1.00 98.88 109 ILE A N 1
ATOM 775 C CA . ILE A 1 109 ? 11.348 -5.325 -7.213 1.00 98.88 109 ILE A CA 1
ATOM 776 C C . ILE A 1 109 ? 12.157 -6.108 -6.179 1.00 98.88 109 ILE A C 1
ATOM 778 O O . ILE A 1 109 ? 11.630 -6.455 -5.124 1.00 98.88 109 ILE A O 1
ATOM 782 N N . ASN A 1 110 ? 13.434 -6.376 -6.457 1.00 98.69 110 ASN A N 1
ATOM 783 C CA . ASN A 1 110 ? 14.306 -7.179 -5.585 1.00 98.69 110 ASN A CA 1
ATOM 784 C C . ASN A 1 110 ? 15.398 -6.346 -4.884 1.00 98.69 110 ASN A C 1
ATOM 786 O O . ASN A 1 110 ? 16.200 -6.888 -4.125 1.00 98.69 110 ASN A O 1
ATOM 790 N N . GLY A 1 111 ? 15.443 -5.036 -5.132 1.00 97.88 111 GLY A N 1
ATOM 791 C CA . GLY A 1 111 ? 16.503 -4.164 -4.644 1.00 97.88 111 GLY A CA 1
ATOM 792 C C . GLY A 1 111 ? 16.599 -4.025 -3.128 1.00 97.88 111 GLY A C 1
ATOM 793 O O . GLY A 1 111 ? 15.601 -3.973 -2.411 1.00 97.88 111 GLY A O 1
ATOM 794 N N . ALA A 1 112 ? 17.834 -3.898 -2.640 1.00 97.81 112 ALA A N 1
ATOM 795 C CA . ALA A 1 112 ? 18.124 -3.712 -1.218 1.00 97.81 112 ALA A CA 1
ATOM 796 C C . ALA A 1 112 ? 18.094 -2.243 -0.753 1.00 97.81 112 ALA A C 1
ATOM 798 O O . ALA A 1 112 ? 17.933 -1.979 0.436 1.00 97.81 112 ALA A O 1
ATOM 799 N N . GLY A 1 113 ? 18.267 -1.289 -1.674 1.00 97.88 113 GLY A N 1
ATOM 800 C CA . GLY A 1 113 ? 18.091 0.143 -1.408 1.00 97.88 113 GLY A CA 1
ATOM 801 C C . GLY A 1 113 ? 16.637 0.576 -1.585 1.00 97.88 113 GLY A C 1
ATOM 802 O O . GLY A 1 113 ? 15.847 -0.173 -2.150 1.00 97.88 113 GLY A O 1
ATOM 803 N N . SER A 1 114 ? 16.282 1.778 -1.133 1.00 98.38 114 SER A N 1
ATOM 804 C CA . SER A 1 114 ? 14.933 2.331 -1.323 1.00 98.38 114 SER A CA 1
ATOM 805 C C . SER A 1 114 ? 14.505 2.338 -2.795 1.00 98.38 114 SER A C 1
ATOM 807 O O . SER A 1 114 ? 15.327 2.567 -3.677 1.00 98.38 114 SER A O 1
ATOM 809 N N . GLN A 1 115 ? 13.223 2.097 -3.045 1.00 98.75 115 GLN A N 1
ATOM 810 C CA . GLN A 1 115 ? 12.622 1.902 -4.363 1.00 98.75 115 GLN A CA 1
ATOM 811 C C . GLN A 1 115 ? 11.519 2.934 -4.561 1.00 98.75 115 GLN A C 1
ATOM 813 O O . GLN A 1 115 ? 10.761 3.202 -3.625 1.00 98.75 115 GLN A O 1
ATOM 818 N N . TYR A 1 116 ? 11.408 3.504 -5.759 1.00 98.81 116 TYR A N 1
ATOM 819 C CA . TYR A 1 116 ? 10.519 4.640 -5.974 1.00 98.81 116 TYR A CA 1
ATOM 820 C C . TYR A 1 116 ? 9.705 4.544 -7.260 1.00 98.81 116 TYR A C 1
ATOM 822 O O . TYR A 1 116 ? 10.226 4.242 -8.334 1.00 98.81 116 TYR A O 1
ATOM 830 N N . ILE A 1 117 ? 8.432 4.920 -7.146 1.00 98.75 117 ILE A N 1
ATOM 831 C CA . ILE A 1 117 ? 7.580 5.313 -8.269 1.00 98.75 117 ILE A CA 1
ATOM 832 C C . ILE A 1 117 ? 6.820 6.582 -7.875 1.00 98.75 117 ILE A C 1
ATOM 834 O O . ILE A 1 117 ? 6.140 6.625 -6.848 1.00 98.75 117 ILE A O 1
ATOM 838 N N . ARG A 1 118 ? 6.985 7.655 -8.646 1.00 98.56 118 ARG A N 1
ATOM 839 C CA . ARG A 1 118 ? 6.439 8.989 -8.352 1.00 98.56 118 ARG A CA 1
ATOM 840 C C . ARG A 1 118 ? 6.188 9.775 -9.631 1.00 98.56 118 ARG A C 1
ATOM 842 O O . ARG A 1 118 ? 6.844 9.534 -10.646 1.00 98.56 118 ARG A O 1
ATOM 849 N N . SER A 1 119 ? 5.269 10.739 -9.579 1.00 98.44 119 SER A N 1
ATOM 850 C CA . SER A 1 119 ? 4.940 11.617 -10.717 1.00 98.44 119 SER A CA 1
ATOM 851 C C . SER A 1 119 ? 4.555 10.864 -12.007 1.00 98.44 119 SER A C 1
ATOM 853 O O . SER A 1 119 ? 4.659 11.403 -13.103 1.00 98.44 119 SER A O 1
ATOM 855 N N . SER A 1 120 ? 4.188 9.586 -11.916 1.00 98.75 120 SER A N 1
ATOM 856 C CA . SER A 1 120 ? 4.088 8.685 -13.067 1.00 98.75 120 SER A CA 1
ATOM 857 C C . SER A 1 120 ? 2.640 8.346 -13.396 1.00 98.75 120 SER A C 1
ATOM 859 O O . SER A 1 120 ? 1.760 8.401 -12.539 1.00 98.75 120 SER A O 1
ATOM 861 N N . THR A 1 121 ? 2.394 7.987 -14.654 1.00 98.81 121 THR A N 1
ATOM 862 C CA . THR A 1 121 ? 1.089 7.517 -15.134 1.00 98.81 121 THR A CA 1
ATOM 863 C C . THR A 1 121 ? 1.181 6.051 -15.528 1.00 98.81 121 THR A C 1
ATOM 865 O O . THR A 1 121 ? 2.097 5.650 -16.245 1.00 98.81 121 THR A O 1
ATOM 868 N N . VAL A 1 122 ? 0.219 5.251 -15.088 1.00 98.88 122 VAL A N 1
ATOM 869 C CA . VAL A 1 122 ? 0.095 3.836 -15.433 1.00 98.88 122 VAL A CA 1
ATOM 870 C C . VAL A 1 122 ? -1.226 3.644 -16.173 1.00 98.88 122 VAL A C 1
ATOM 872 O O . VAL A 1 122 ? -2.293 3.869 -15.603 1.00 98.88 122 VAL A O 1
ATOM 875 N N . ASN A 1 123 ? -1.146 3.273 -17.452 1.00 98.12 123 ASN A N 1
ATOM 876 C CA . ASN A 1 123 ? -2.289 3.122 -18.361 1.00 98.12 123 ASN A CA 1
ATOM 877 C C . ASN A 1 123 ? -2.649 1.652 -18.604 1.00 98.12 123 ASN A C 1
ATOM 879 O O . ASN A 1 123 ? -2.876 1.253 -19.742 1.00 98.12 123 ASN A O 1
ATOM 883 N N . ASP A 1 124 ? -2.646 0.861 -17.540 1.00 98.38 124 ASP A N 1
ATOM 884 C CA . ASP A 1 124 ? -3.155 -0.507 -17.501 1.00 98.38 124 ASP A CA 1
ATOM 885 C C . ASP A 1 124 ? -3.343 -0.908 -16.028 1.00 98.38 124 ASP A C 1
ATOM 887 O O . ASP A 1 124 ? -3.016 -0.134 -15.117 1.00 98.38 124 ASP A O 1
ATOM 891 N N . ASP A 1 125 ? -3.825 -2.121 -15.798 1.00 98.62 125 ASP A N 1
ATOM 892 C CA . ASP A 1 125 ? -3.692 -2.801 -14.520 1.00 98.62 125 ASP A CA 1
ATOM 893 C C . ASP A 1 125 ? -2.202 -3.022 -14.209 1.00 98.62 125 ASP A C 1
ATOM 895 O O . ASP A 1 125 ? -1.393 -3.332 -15.089 1.00 98.62 125 ASP A O 1
ATOM 899 N N . ILE A 1 126 ? -1.813 -2.838 -12.945 1.00 98.88 126 ILE A N 1
ATOM 900 C CA . ILE A 1 126 ? -0.428 -2.994 -12.496 1.00 98.88 126 ILE A CA 1
ATOM 901 C C . ILE A 1 126 ? -0.307 -3.874 -11.261 1.00 98.88 126 ILE A C 1
ATOM 903 O O . ILE A 1 126 ? -1.049 -3.741 -10.288 1.00 98.88 126 ILE A O 1
ATOM 907 N N . ILE A 1 127 ? 0.714 -4.725 -11.285 1.00 98.94 127 ILE A N 1
ATOM 908 C CA . ILE A 1 127 ? 1.145 -5.571 -10.183 1.00 98.94 127 ILE A CA 1
ATOM 909 C C . ILE A 1 127 ? 2.594 -5.219 -9.832 1.00 98.94 127 ILE A C 1
ATOM 911 O O . ILE A 1 127 ? 3.523 -5.462 -10.606 1.00 98.94 127 ILE A O 1
ATOM 915 N N . LEU A 1 128 ? 2.796 -4.678 -8.631 1.00 98.94 128 LEU A N 1
ATOM 916 C CA . LEU A 1 128 ? 4.111 -4.471 -8.032 1.00 98.94 128 LEU A CA 1
ATOM 917 C C . LEU A 1 128 ? 4.405 -5.610 -7.052 1.00 98.94 128 LEU A C 1
ATOM 919 O O . LEU A 1 128 ? 3.755 -5.728 -6.015 1.00 98.94 128 LEU A O 1
ATOM 923 N N . ASN A 1 129 ? 5.405 -6.435 -7.354 1.00 98.94 129 ASN A N 1
ATOM 924 C CA . ASN A 1 129 ? 5.893 -7.483 -6.460 1.00 98.94 129 ASN A CA 1
ATOM 925 C C . ASN A 1 129 ? 7.126 -6.976 -5.710 1.00 98.94 129 ASN A C 1
ATOM 927 O O . ASN A 1 129 ? 8.239 -6.977 -6.238 1.00 98.94 129 ASN A O 1
ATOM 931 N N . HIS A 1 130 ? 6.930 -6.530 -4.475 1.00 98.88 130 HIS A N 1
ATOM 932 C CA . HIS A 1 130 ? 7.986 -6.036 -3.608 1.00 98.88 130 HIS A CA 1
ATOM 933 C C . HIS A 1 130 ? 8.643 -7.190 -2.839 1.00 98.88 130 HIS A C 1
ATOM 935 O O . HIS A 1 130 ? 8.126 -7.653 -1.825 1.00 98.88 130 HIS A O 1
ATOM 941 N N . ASN A 1 131 ? 9.788 -7.657 -3.335 1.00 98.75 131 ASN A N 1
ATOM 942 C CA . ASN A 1 131 ? 10.545 -8.782 -2.772 1.00 98.75 131 ASN A CA 1
ATOM 943 C C . ASN A 1 131 ? 11.854 -8.335 -2.097 1.00 98.75 131 ASN A C 1
ATOM 945 O O . ASN A 1 131 ? 12.421 -9.066 -1.290 1.00 98.75 131 ASN A O 1
ATOM 949 N N . GLY A 1 132 ? 12.361 -7.157 -2.469 1.00 98.38 132 GLY A N 1
ATOM 950 C CA . GLY A 1 132 ? 13.622 -6.602 -1.993 1.00 98.38 132 GLY A CA 1
ATOM 951 C C . GLY A 1 132 ? 13.596 -6.185 -0.525 1.00 98.38 132 GLY A C 1
ATOM 952 O O . GLY A 1 132 ? 12.546 -6.057 0.096 1.00 98.38 132 GLY A O 1
ATOM 953 N N . THR A 1 133 ? 14.772 -5.972 0.060 1.00 98.44 133 THR A N 1
ATOM 954 C CA . THR A 1 133 ? 14.897 -5.534 1.462 1.00 98.44 133 THR A CA 1
ATOM 955 C C . THR A 1 133 ? 14.866 -4.015 1.627 1.00 98.44 133 THR A C 1
ATOM 957 O O . THR A 1 133 ? 14.858 -3.524 2.755 1.00 98.44 133 THR A O 1
ATOM 960 N N . GLY A 1 134 ? 14.894 -3.265 0.525 1.00 98.50 134 GLY A N 1
ATOM 961 C CA . GLY A 1 134 ? 14.757 -1.816 0.547 1.00 98.50 134 GLY A CA 1
ATOM 962 C C . GLY A 1 134 ? 13.317 -1.378 0.781 1.00 98.50 134 GLY A C 1
ATOM 963 O O . GLY A 1 134 ? 12.387 -2.117 0.496 1.00 98.50 134 GLY A O 1
ATOM 964 N N . ALA A 1 135 ? 13.109 -0.172 1.305 1.00 98.75 135 ALA A N 1
ATOM 965 C CA . ALA A 1 135 ? 11.755 0.356 1.456 1.00 98.75 135 ALA A CA 1
ATOM 966 C C . ALA A 1 135 ? 11.150 0.725 0.091 1.00 98.75 135 ALA A C 1
ATOM 968 O O . ALA A 1 135 ? 11.841 1.299 -0.750 1.00 98.75 135 ALA A O 1
ATOM 969 N N . LEU A 1 136 ? 9.857 0.466 -0.107 1.00 98.88 136 LEU A N 1
ATOM 970 C CA . LEU A 1 136 ? 9.113 0.934 -1.277 1.00 98.88 136 LEU A CA 1
ATOM 971 C C . LEU A 1 136 ? 8.374 2.231 -0.945 1.00 98.88 136 LEU A C 1
ATOM 973 O O . LEU A 1 136 ? 7.561 2.277 -0.019 1.00 98.88 136 LEU A O 1
ATOM 977 N N . PHE A 1 137 ? 8.634 3.271 -1.732 1.00 98.81 137 PHE A N 1
ATOM 978 C CA . PHE A 1 137 ? 7.966 4.563 -1.651 1.00 98.81 137 PHE A CA 1
ATOM 979 C C . PHE A 1 137 ? 7.207 4.848 -2.948 1.00 98.81 137 PHE A C 1
ATOM 981 O O . PHE A 1 137 ? 7.757 5.364 -3.926 1.00 98.81 137 PHE A O 1
ATOM 988 N N . GLU A 1 138 ? 5.920 4.525 -2.941 1.00 98.69 138 GLU A N 1
ATOM 989 C CA . GLU A 1 138 ? 4.975 4.986 -3.950 1.00 98.69 138 GLU A CA 1
ATOM 990 C C . GLU A 1 138 ? 4.507 6.406 -3.577 1.00 98.69 138 GLU A C 1
ATOM 992 O O . GLU A 1 138 ? 4.123 6.659 -2.434 1.00 98.69 138 GLU A O 1
ATOM 997 N N . ALA A 1 139 ? 4.600 7.338 -4.532 1.00 98.06 139 ALA A N 1
ATOM 998 C CA . ALA A 1 139 ? 4.285 8.764 -4.385 1.00 98.06 139 ALA A CA 1
ATOM 999 C C . ALA A 1 139 ? 5.177 9.543 -3.398 1.00 98.06 139 ALA A C 1
ATOM 1001 O O . ALA A 1 139 ? 4.708 10.302 -2.547 1.00 98.06 139 ALA A O 1
ATOM 1002 N N . TYR A 1 140 ? 6.498 9.389 -3.527 1.00 97.00 140 TYR A N 1
ATOM 1003 C CA . TYR A 1 140 ? 7.447 10.288 -2.867 1.00 97.00 140 TYR A CA 1
ATOM 1004 C C . TYR A 1 140 ? 7.469 11.655 -3.577 1.00 97.00 140 TYR A C 1
ATOM 1006 O O . TYR A 1 140 ? 7.873 11.743 -4.733 1.00 97.00 140 TYR A O 1
ATOM 1014 N N . ILE A 1 141 ? 7.054 12.717 -2.881 1.00 95.50 141 ILE A N 1
ATOM 1015 C CA . ILE A 1 141 ? 6.977 14.138 -3.298 1.00 95.50 141 ILE A CA 1
ATOM 1016 C C . ILE A 1 141 ? 5.848 14.445 -4.291 1.00 95.50 141 ILE A C 1
ATOM 1018 O O . ILE A 1 141 ? 5.225 15.501 -4.194 1.00 95.50 141 ILE A O 1
ATOM 1022 N N . THR A 1 142 ? 5.566 13.557 -5.243 1.00 97.44 142 THR A N 1
ATOM 1023 C CA . THR A 1 142 ? 4.527 13.765 -6.266 1.00 97.44 142 THR A CA 1
ATOM 1024 C C . THR A 1 142 ? 3.738 12.480 -6.508 1.00 97.44 142 THR A C 1
ATOM 1026 O O . THR A 1 142 ? 4.330 11.405 -6.631 1.00 97.44 142 THR A O 1
ATOM 1029 N N . GLY A 1 143 ? 2.410 12.605 -6.576 1.00 98.31 143 GLY A N 1
ATOM 1030 C CA . GLY A 1 143 ? 1.479 11.492 -6.742 1.00 98.31 143 GLY A CA 1
ATOM 1031 C C . GLY A 1 143 ? 1.606 10.818 -8.101 1.00 98.31 143 GLY A C 1
ATOM 1032 O O . GLY A 1 143 ? 2.079 11.419 -9.066 1.00 98.31 143 GLY A O 1
ATOM 1033 N N . ASN A 1 144 ? 1.177 9.564 -8.170 1.00 98.88 144 ASN A N 1
ATOM 1034 C CA . ASN A 1 144 ? 1.014 8.835 -9.423 1.00 98.88 144 ASN A CA 1
ATOM 1035 C C . ASN A 1 144 ? -0.457 8.845 -9.859 1.00 98.88 144 ASN A C 1
ATOM 1037 O O . ASN A 1 144 ? -1.351 9.138 -9.066 1.00 98.88 144 ASN A O 1
ATOM 1041 N N . THR A 1 145 ? -0.709 8.506 -11.121 1.00 98.88 145 THR A N 1
ATOM 1042 C CA . THR A 1 145 ? -2.050 8.219 -11.643 1.00 98.88 145 THR A CA 1
ATOM 1043 C C . THR A 1 145 ? -2.105 6.783 -12.144 1.00 98.88 145 THR A C 1
ATOM 1045 O O . THR A 1 145 ? -1.388 6.430 -13.078 1.00 98.88 145 THR A O 1
ATOM 1048 N N . TYR A 1 146 ? -2.968 5.968 -11.544 1.00 98.88 146 TYR A N 1
ATOM 1049 C CA . TYR A 1 146 ? -3.250 4.597 -11.963 1.00 98.88 146 TYR A CA 1
ATOM 1050 C C . TYR A 1 146 ? -4.619 4.556 -12.638 1.00 98.88 146 TYR A C 1
ATOM 1052 O O . TYR A 1 146 ? -5.639 4.803 -11.991 1.00 98.88 146 TYR A O 1
ATOM 1060 N N . ASN A 1 147 ? -4.637 4.275 -13.941 1.00 98.56 147 ASN A N 1
ATOM 1061 C CA . ASN A 1 147 ? -5.862 4.234 -14.745 1.00 98.56 147 ASN A CA 1
ATOM 1062 C C . ASN A 1 147 ? -6.515 2.846 -14.813 1.00 98.56 147 ASN A C 1
ATOM 1064 O O . ASN A 1 147 ? -7.617 2.735 -15.345 1.00 98.56 147 ASN A O 1
ATOM 1068 N N . GLY A 1 148 ? -5.861 1.826 -14.257 1.00 98.38 148 GLY A N 1
ATOM 1069 C CA . GLY A 1 148 ? -6.412 0.494 -14.024 1.00 98.38 148 GLY A CA 1
ATOM 1070 C C . GLY A 1 148 ? -6.378 0.105 -12.544 1.00 98.38 148 GLY A C 1
ATOM 1071 O O . GLY A 1 148 ? -6.230 0.945 -11.649 1.00 98.38 148 GLY A O 1
ATOM 1072 N N . ASN A 1 149 ? -6.509 -1.190 -12.289 1.00 98.81 149 ASN A N 1
ATOM 1073 C CA . ASN A 1 149 ? -6.359 -1.800 -10.978 1.00 98.81 149 ASN A CA 1
ATOM 1074 C C . ASN A 1 149 ? -4.907 -1.712 -10.497 1.00 98.81 149 ASN A C 1
ATOM 1076 O O . ASN A 1 149 ? -3.962 -1.955 -11.246 1.00 98.81 149 ASN A O 1
ATOM 1080 N N . PHE A 1 150 ? -4.723 -1.411 -9.215 1.00 98.94 150 PHE A N 1
ATOM 1081 C CA . PHE A 1 150 ? -3.418 -1.385 -8.569 1.00 98.94 150 PHE A CA 1
ATOM 1082 C C . PHE A 1 150 ? -3.301 -2.545 -7.584 1.00 98.94 150 PHE A C 1
ATOM 1084 O O . PHE A 1 150 ? -4.064 -2.634 -6.620 1.00 98.94 150 PHE A O 1
ATOM 1091 N N . THR A 1 151 ? -2.307 -3.405 -7.790 1.00 98.94 151 THR A N 1
ATOM 1092 C CA . THR A 1 151 ? -1.961 -4.489 -6.870 1.00 98.94 151 THR A CA 1
ATOM 1093 C C . THR A 1 151 ? -0.536 -4.326 -6.357 1.00 98.94 151 THR A C 1
ATOM 1095 O O . THR A 1 151 ? 0.414 -4.258 -7.135 1.00 98.94 151 THR A O 1
ATOM 1098 N N . LEU A 1 152 ? -0.370 -4.332 -5.035 1.00 98.94 152 LEU A N 1
ATOM 1099 C CA . LEU A 1 152 ? 0.925 -4.375 -4.364 1.00 98.94 152 LEU A CA 1
ATOM 1100 C C . LEU A 1 152 ? 1.053 -5.674 -3.562 1.00 98.94 152 LEU A C 1
ATOM 1102 O O . LEU A 1 152 ? 0.392 -5.855 -2.541 1.00 98.94 152 LEU A O 1
ATOM 1106 N N . ASN A 1 153 ? 1.943 -6.560 -4.000 1.00 98.94 153 ASN A N 1
ATOM 1107 C CA . ASN A 1 153 ? 2.312 -7.771 -3.275 1.00 98.94 153 ASN A CA 1
ATOM 1108 C C . ASN A 1 153 ? 3.611 -7.527 -2.502 1.00 98.94 153 ASN A C 1
ATOM 1110 O O . ASN A 1 153 ? 4.656 -7.272 -3.093 1.00 98.94 153 ASN A O 1
ATOM 1114 N N . ILE A 1 154 ? 3.554 -7.614 -1.178 1.00 98.94 154 ILE A N 1
ATOM 1115 C CA . ILE A 1 154 ? 4.662 -7.363 -0.257 1.00 98.94 154 ILE A CA 1
ATOM 1116 C C . ILE A 1 154 ? 5.178 -8.707 0.259 1.00 98.94 154 ILE A C 1
ATOM 1118 O O . ILE A 1 154 ? 4.603 -9.308 1.170 1.00 98.94 154 ILE A O 1
ATOM 1122 N N . ASN A 1 155 ? 6.292 -9.156 -0.311 1.00 98.62 155 ASN A N 1
ATOM 1123 C CA . ASN A 1 155 ? 6.941 -10.438 -0.023 1.00 98.62 155 ASN A CA 1
ATOM 1124 C C . ASN A 1 155 ? 8.228 -10.273 0.796 1.00 98.62 155 ASN A C 1
ATOM 1126 O O . ASN A 1 155 ? 9.143 -11.090 0.729 1.00 98.62 155 ASN A O 1
ATOM 1130 N N . THR A 1 156 ? 8.308 -9.186 1.556 1.00 98.69 156 THR A N 1
ATOM 1131 C CA . THR A 1 156 ? 9.490 -8.756 2.302 1.00 98.69 156 THR A CA 1
ATOM 1132 C C . THR A 1 156 ? 9.086 -8.171 3.652 1.00 98.69 156 THR A C 1
ATOM 1134 O O . THR A 1 156 ? 7.953 -7.721 3.840 1.00 98.69 156 THR A O 1
ATOM 1137 N N . SER A 1 157 ? 10.014 -8.142 4.608 1.00 98.06 157 SER A N 1
ATOM 1138 C CA . SER A 1 157 ? 9.827 -7.433 5.879 1.00 98.06 157 SER A CA 1
ATOM 1139 C C . SER A 1 157 ? 10.035 -5.922 5.755 1.00 98.06 157 SER A C 1
ATOM 1141 O O . SER A 1 157 ? 9.752 -5.185 6.700 1.00 98.06 157 SER A O 1
ATOM 1143 N N . ALA A 1 158 ? 10.535 -5.448 4.610 1.00 98.62 158 ALA A N 1
ATOM 1144 C CA . ALA A 1 158 ? 10.771 -4.033 4.375 1.00 98.62 158 ALA A CA 1
ATOM 1145 C C . ALA A 1 158 ? 9.475 -3.206 4.442 1.00 98.62 158 ALA A C 1
ATOM 1147 O O . ALA A 1 158 ? 8.363 -3.702 4.203 1.00 98.62 158 ALA A O 1
ATOM 1148 N N . LEU A 1 159 ? 9.638 -1.922 4.770 1.00 98.69 159 LEU A N 1
ATOM 1149 C CA . LEU A 1 159 ? 8.553 -0.948 4.745 1.00 98.69 159 LEU A CA 1
ATOM 1150 C C . LEU A 1 159 ? 8.008 -0.824 3.317 1.00 98.69 159 LEU A C 1
ATOM 1152 O O . LEU A 1 159 ? 8.774 -0.701 2.361 1.00 98.69 159 LEU A O 1
ATOM 1156 N N . SER A 1 160 ? 6.687 -0.831 3.177 1.00 98.75 160 SER A N 1
ATOM 1157 C CA . SER A 1 160 ? 6.015 -0.573 1.901 1.00 98.75 160 SER A CA 1
ATOM 1158 C C . SER A 1 160 ? 4.951 0.489 2.097 1.00 98.75 160 SER A C 1
ATOM 1160 O O . SER A 1 160 ? 4.119 0.352 2.995 1.00 98.75 160 SER A O 1
ATOM 1162 N N . ASN A 1 161 ? 4.996 1.521 1.257 1.00 98.38 161 ASN A N 1
ATOM 1163 C CA . ASN A 1 161 ? 4.132 2.686 1.366 1.00 98.38 161 ASN A CA 1
ATOM 1164 C C . ASN A 1 161 ? 3.345 2.910 0.082 1.00 98.38 161 ASN A C 1
ATOM 1166 O O . ASN A 1 161 ? 3.945 2.873 -0.994 1.00 98.38 161 ASN A O 1
ATOM 1170 N N . THR A 1 162 ? 2.057 3.229 0.209 1.00 98.75 162 THR A N 1
ATOM 1171 C CA . THR A 1 162 ? 1.269 3.864 -0.856 1.00 98.75 162 THR A CA 1
ATOM 1172 C C . THR A 1 162 ? 0.822 5.258 -0.446 1.00 98.75 162 THR A C 1
ATOM 1174 O O . THR A 1 162 ? 0.538 5.511 0.725 1.00 98.75 162 THR A O 1
ATOM 1177 N N . SER A 1 163 ? 0.792 6.172 -1.415 1.00 98.62 163 SER A N 1
ATOM 1178 C CA . SER A 1 163 ? 0.535 7.603 -1.232 1.00 98.62 163 SER A CA 1
ATOM 1179 C C . SER A 1 163 ? 1.400 8.194 -0.117 1.00 98.62 163 SER A C 1
ATOM 1181 O O . SER A 1 163 ? 0.895 8.800 0.824 1.00 98.62 163 SER A O 1
ATOM 1183 N N . TYR A 1 164 ? 2.710 7.921 -0.177 1.00 98.56 164 TYR A N 1
ATOM 1184 C CA . TYR A 1 164 ? 3.624 8.076 0.955 1.00 98.56 164 TYR A CA 1
ATOM 1185 C C . TYR A 1 164 ? 3.727 9.506 1.491 1.00 98.56 164 TYR A C 1
ATOM 1187 O O . TYR A 1 164 ? 3.641 9.695 2.700 1.00 98.56 164 TYR A O 1
ATOM 1195 N N . SER A 1 165 ? 3.978 10.498 0.633 1.00 97.69 165 SER A N 1
ATOM 1196 C CA . SER A 1 165 ? 4.065 11.900 1.075 1.00 97.69 165 SER A CA 1
ATOM 1197 C C . SER A 1 165 ? 3.091 12.832 0.370 1.00 97.69 165 SER A C 1
ATOM 1199 O O . SER A 1 165 ? 3.004 14.005 0.727 1.00 97.69 165 SER A O 1
ATOM 1201 N N . VAL A 1 166 ? 2.346 12.310 -0.601 1.00 98.19 166 VAL A N 1
ATOM 1202 C CA . VAL A 1 166 ? 1.240 12.980 -1.279 1.00 98.19 166 VAL A CA 1
ATOM 1203 C C . VAL A 1 166 ? 0.239 11.932 -1.792 1.00 98.19 166 VAL A C 1
ATOM 1205 O O . VAL A 1 166 ? 0.641 10.789 -2.038 1.00 98.19 166 VAL A O 1
ATOM 1208 N N . PRO A 1 167 ? -1.036 12.305 -2.005 1.00 98.56 167 PRO A N 1
ATOM 1209 C CA . PRO A 1 167 ? -2.026 11.403 -2.579 1.00 98.56 167 PRO A CA 1
ATOM 1210 C C . PRO A 1 167 ? -1.664 10.950 -3.998 1.00 98.56 167 PRO A C 1
ATOM 1212 O O . PRO A 1 167 ? -1.301 11.774 -4.842 1.00 98.56 167 PRO A O 1
ATOM 1215 N N . SER A 1 168 ? -1.859 9.662 -4.285 1.00 98.88 168 SER A N 1
ATOM 1216 C CA . SER A 1 168 ? -1.993 9.160 -5.659 1.00 98.88 168 SER A CA 1
ATOM 1217 C C . SER A 1 168 ? -3.458 9.151 -6.108 1.00 98.88 168 SER A C 1
ATOM 1219 O O . SER A 1 168 ? -4.389 9.166 -5.294 1.00 98.88 168 SER A O 1
ATOM 1221 N N . VAL A 1 169 ? -3.662 9.148 -7.424 1.00 98.88 169 VAL A N 1
ATOM 1222 C CA . VAL A 1 169 ? -4.966 8.966 -8.071 1.00 98.88 169 VAL A CA 1
ATOM 1223 C C . VAL A 1 169 ? -5.099 7.498 -8.464 1.00 98.88 169 VAL A C 1
ATOM 1225 O O . VAL A 1 169 ? -4.297 6.998 -9.252 1.00 98.88 169 VAL A O 1
ATOM 1228 N N . PHE A 1 170 ? -6.116 6.816 -7.949 1.00 98.88 170 PHE A N 1
ATOM 1229 C CA . PHE A 1 170 ? -6.441 5.432 -8.293 1.00 98.88 170 PHE A CA 1
ATOM 1230 C C . PHE A 1 170 ? -7.832 5.387 -8.938 1.00 98.88 170 PHE A C 1
ATOM 1232 O O . PHE A 1 170 ? -8.816 5.792 -8.322 1.00 98.88 170 PHE A O 1
ATOM 1239 N N . ASN A 1 171 ? -7.920 4.902 -10.178 1.00 98.62 171 ASN A N 1
ATOM 1240 C CA . ASN A 1 171 ? -9.164 4.834 -10.961 1.00 98.62 171 ASN A CA 1
ATOM 1241 C C . ASN A 1 171 ? -9.669 3.393 -11.167 1.00 98.62 171 ASN A C 1
ATOM 1243 O O . ASN A 1 171 ? -10.339 3.099 -12.154 1.00 98.62 171 ASN A O 1
ATOM 1247 N N . GLY A 1 172 ? -9.352 2.505 -10.227 1.00 98.69 172 GLY A N 1
ATOM 1248 C CA . GLY A 1 172 ? -9.734 1.097 -10.233 1.00 98.69 172 GLY A CA 1
ATOM 1249 C C . GLY A 1 172 ? -9.709 0.508 -8.826 1.00 98.69 172 GLY A C 1
ATOM 1250 O O . GLY A 1 172 ? -9.749 1.235 -7.828 1.00 98.69 172 GLY A O 1
ATOM 1251 N N . SER A 1 173 ? -9.642 -0.818 -8.731 1.00 98.81 173 SER A N 1
ATOM 1252 C CA . SER A 1 173 ? -9.484 -1.488 -7.439 1.00 98.81 173 SER A CA 1
ATOM 1253 C C . SER A 1 173 ? -8.066 -1.320 -6.897 1.00 98.81 173 SER A C 1
ATOM 1255 O O . SER A 1 173 ? -7.097 -1.269 -7.655 1.00 98.81 173 SER A O 1
ATOM 1257 N N . VAL A 1 174 ? -7.942 -1.246 -5.572 1.00 98.94 174 VAL A N 1
ATOM 1258 C CA . VAL A 1 174 ? -6.653 -1.247 -4.875 1.00 98.94 174 VAL A CA 1
ATOM 1259 C C . VAL A 1 174 ? -6.549 -2.505 -4.025 1.00 98.94 174 VAL A C 1
ATOM 1261 O O . VAL A 1 174 ? -7.343 -2.707 -3.107 1.00 98.94 174 VAL A O 1
ATOM 1264 N N . THR A 1 175 ? -5.549 -3.334 -4.308 1.00 98.94 175 THR A N 1
ATOM 1265 C CA . THR A 1 175 ? -5.266 -4.563 -3.563 1.00 98.94 175 THR A CA 1
ATOM 1266 C C . THR A 1 175 ? -3.859 -4.518 -2.985 1.00 98.94 175 THR A C 1
ATOM 1268 O O . THR A 1 175 ? -2.888 -4.292 -3.701 1.00 98.94 175 THR A O 1
ATOM 1271 N N . VAL A 1 176 ? -3.731 -4.766 -1.684 1.00 99.00 176 VAL A N 1
ATOM 1272 C CA . VAL A 1 176 ? -2.442 -4.890 -1.001 1.00 99.00 176 VAL A CA 1
ATOM 1273 C C . VAL A 1 176 ? -2.386 -6.242 -0.296 1.00 99.00 176 VAL A C 1
ATOM 1275 O O . VAL A 1 176 ? -3.213 -6.538 0.564 1.00 99.00 176 VAL A O 1
ATOM 1278 N N . ASN A 1 177 ? -1.397 -7.061 -0.639 1.00 98.94 177 ASN A N 1
ATOM 1279 C CA . ASN A 1 177 ? -1.173 -8.368 -0.028 1.00 98.94 177 ASN A CA 1
ATOM 1280 C C . ASN A 1 177 ? 0.170 -8.365 0.691 1.00 98.94 177 ASN A C 1
ATOM 1282 O O . ASN A 1 177 ? 1.165 -7.929 0.119 1.00 98.94 177 ASN A O 1
ATOM 1286 N N . ARG A 1 178 ? 0.234 -8.894 1.912 1.00 98.69 178 ARG A N 1
ATOM 1287 C CA . ARG A 1 178 ? 1.486 -9.073 2.648 1.00 98.69 178 ARG A CA 1
ATOM 1288 C C . ARG A 1 178 ? 1.686 -10.528 3.048 1.00 98.69 178 ARG A C 1
ATOM 1290 O O . ARG A 1 178 ? 0.823 -11.123 3.689 1.00 98.69 178 ARG A O 1
ATOM 1297 N N . THR A 1 179 ? 2.844 -11.079 2.690 1.00 98.25 179 THR A N 1
ATOM 1298 C CA . THR A 1 179 ? 3.211 -12.488 2.928 1.00 98.25 179 THR A CA 1
ATOM 1299 C C . THR A 1 179 ? 4.414 -12.656 3.859 1.00 98.25 179 THR A C 1
ATOM 1301 O O . THR A 1 179 ? 4.672 -13.759 4.331 1.00 98.25 179 THR A O 1
ATOM 1304 N N . VAL A 1 180 ? 5.124 -11.569 4.183 1.00 98.25 180 VAL A N 1
ATOM 1305 C CA . VAL A 1 180 ? 6.201 -11.545 5.187 1.00 98.25 180 VAL A CA 1
ATOM 1306 C C . VAL A 1 180 ? 5.953 -10.401 6.165 1.00 98.25 180 VAL A C 1
ATOM 1308 O O . VAL A 1 180 ? 5.715 -9.276 5.736 1.00 98.25 180 VAL A O 1
ATOM 1311 N N . ALA A 1 181 ? 5.997 -10.666 7.473 1.00 98.00 181 ALA A N 1
ATOM 1312 C CA . ALA A 1 181 ? 5.687 -9.671 8.501 1.00 98.00 181 ALA A CA 1
ATOM 1313 C C . ALA A 1 181 ? 6.590 -8.424 8.411 1.00 98.00 181 ALA A C 1
ATOM 1315 O O . ALA A 1 181 ? 7.804 -8.533 8.245 1.00 98.00 181 ALA A O 1
ATOM 1316 N N . GLY A 1 182 ? 5.996 -7.237 8.547 1.00 98.19 182 GLY A N 1
ATOM 1317 C CA . GLY A 1 182 ? 6.703 -5.952 8.560 1.00 98.19 182 GLY A CA 1
ATOM 1318 C C . GLY A 1 182 ? 5.756 -4.758 8.401 1.00 98.19 182 GLY A C 1
ATOM 1319 O O . GLY A 1 182 ? 4.544 -4.930 8.279 1.00 98.19 182 GLY A O 1
ATOM 1320 N N . ALA A 1 183 ? 6.293 -3.539 8.434 1.00 98.38 183 ALA A N 1
ATOM 1321 C CA . ALA A 1 183 ? 5.476 -2.323 8.437 1.00 98.38 183 ALA A CA 1
ATOM 1322 C C . ALA A 1 183 ? 4.832 -2.035 7.067 1.00 98.38 183 ALA A C 1
ATOM 1324 O O . ALA A 1 183 ? 5.496 -2.131 6.028 1.00 98.38 183 ALA A O 1
ATOM 1325 N N . THR A 1 184 ? 3.548 -1.671 7.073 1.00 98.81 184 THR A N 1
ATOM 1326 C CA . THR A 1 184 ? 2.759 -1.312 5.885 1.00 98.81 184 THR A CA 1
ATOM 1327 C C . THR A 1 184 ? 2.037 0.010 6.127 1.00 98.81 184 THR A C 1
ATOM 1329 O O . THR A 1 184 ? 1.211 0.088 7.033 1.00 98.81 184 THR A O 1
ATOM 1332 N N . GLU A 1 185 ? 2.306 1.024 5.306 1.00 98.75 185 GLU A N 1
ATOM 1333 C CA . GLU A 1 185 ? 1.548 2.282 5.309 1.00 98.75 185 GLU A CA 1
ATOM 1334 C C . GLU A 1 185 ? 0.750 2.356 3.999 1.00 98.75 185 GLU A C 1
ATOM 1336 O O . GLU A 1 185 ? 1.317 2.402 2.909 1.00 98.75 185 GLU A O 1
ATOM 1341 N N . ILE A 1 186 ? -0.577 2.317 4.077 1.00 98.88 186 ILE A N 1
ATOM 1342 C CA . ILE A 1 186 ? -1.461 2.318 2.905 1.00 98.88 186 ILE A CA 1
ATOM 1343 C C . ILE A 1 186 ? -2.177 3.661 2.855 1.00 98.88 186 ILE A C 1
ATOM 1345 O O . ILE A 1 186 ? -2.742 4.088 3.855 1.00 98.88 186 ILE A O 1
ATOM 1349 N N . PHE A 1 187 ? -2.180 4.320 1.699 1.00 98.75 187 PHE A N 1
ATOM 1350 C CA . PHE A 1 187 ? -2.797 5.632 1.489 1.00 98.75 187 PHE A CA 1
ATOM 1351 C C . PHE A 1 187 ? -2.307 6.690 2.481 1.00 98.75 187 PHE A C 1
ATOM 1353 O O . PHE A 1 187 ? -3.104 7.481 2.965 1.00 98.75 187 PHE A O 1
ATOM 1360 N N . LYS A 1 188 ? -1.022 6.672 2.846 1.00 98.44 188 LYS A N 1
ATOM 1361 C CA . LYS A 1 188 ? -0.494 7.401 4.007 1.00 98.44 188 LYS A CA 1
ATOM 1362 C C . LYS A 1 188 ? -0.952 8.858 4.085 1.00 98.44 188 LYS A C 1
ATOM 1364 O O . LYS A 1 188 ? -1.447 9.259 5.134 1.00 98.44 188 LYS A O 1
ATOM 1369 N N . GLU A 1 189 ? -0.828 9.604 2.991 1.00 98.06 189 GLU A N 1
ATOM 1370 C CA . GLU A 1 189 ? -1.290 10.990 2.862 1.00 98.06 189 GLU A CA 1
ATOM 1371 C C . GLU A 1 189 ? -2.617 11.110 2.104 1.00 98.06 189 GLU A C 1
ATOM 1373 O O . GLU A 1 189 ? -2.827 12.061 1.356 1.00 98.06 189 GLU A O 1
ATOM 1378 N N . SER A 1 190 ? -3.530 10.163 2.316 1.00 98.44 190 SER A N 1
ATOM 1379 C CA . SER A 1 190 ? -4.776 9.925 1.576 1.00 98.44 190 SER A CA 1
ATOM 1380 C C . SER A 1 190 ? -4.604 9.417 0.144 1.00 98.44 190 SER A C 1
ATOM 1382 O O . SER A 1 190 ? -3.499 9.326 -0.382 1.00 98.44 190 SER A O 1
ATOM 1384 N N . ALA A 1 191 ? -5.719 9.065 -0.492 1.00 98.38 191 ALA A N 1
ATOM 1385 C CA . ALA A 1 191 ? -5.798 8.736 -1.907 1.00 98.38 191 ALA A CA 1
ATOM 1386 C C . ALA A 1 191 ? -7.021 9.391 -2.558 1.00 98.38 191 ALA A C 1
ATOM 1388 O O . ALA A 1 191 ? -8.025 9.683 -1.904 1.00 98.38 191 ALA A O 1
ATOM 1389 N N . SER A 1 192 ? -6.921 9.617 -3.866 1.00 97.94 192 SER A N 1
ATOM 1390 C CA . SER A 1 192 ? -7.946 10.266 -4.687 1.00 97.94 192 SER A CA 1
ATOM 1391 C C . SER A 1 192 ? -8.291 9.420 -5.917 1.00 97.94 192 SER A C 1
ATOM 1393 O O . SER A 1 192 ? -7.710 8.355 -6.127 1.00 97.94 192 SER A O 1
ATOM 1395 N N . GLY A 1 193 ? -9.228 9.891 -6.742 1.00 97.56 193 GLY A N 1
ATOM 1396 C CA . GLY A 1 193 ? -9.714 9.168 -7.920 1.00 97.56 193 GLY A CA 1
ATOM 1397 C C . GLY A 1 193 ? -10.994 8.380 -7.647 1.00 97.56 193 GLY A C 1
ATOM 1398 O O . GLY A 1 193 ? -11.716 8.649 -6.685 1.00 97.56 193 GLY A O 1
ATOM 1399 N N . ASN A 1 194 ? -11.294 7.431 -8.529 1.00 98.00 194 ASN A N 1
ATOM 1400 C CA . ASN A 1 194 ? -12.440 6.536 -8.404 1.00 98.00 194 ASN A CA 1
ATOM 1401 C C . ASN A 1 194 ? -11.992 5.146 -7.929 1.00 98.00 194 ASN A C 1
ATOM 1403 O O . ASN A 1 194 ? -11.924 4.212 -8.728 1.00 98.00 194 ASN A O 1
ATOM 1407 N N . ILE A 1 195 ? -11.693 5.006 -6.634 1.00 98.75 195 ILE A N 1
ATOM 1408 C CA . ILE A 1 195 ? -11.333 3.705 -6.056 1.00 98.75 195 ILE A CA 1
ATOM 1409 C C . ILE A 1 195 ? -12.583 2.828 -6.021 1.00 98.75 195 ILE A C 1
ATOM 1411 O O . ILE A 1 195 ? -13.490 3.073 -5.228 1.00 98.75 195 ILE A O 1
ATOM 1415 N N . THR A 1 196 ? -12.648 1.799 -6.862 1.00 98.50 196 THR A N 1
ATOM 1416 C CA . THR A 1 196 ? -13.858 0.968 -7.003 1.00 98.50 196 THR A CA 1
ATOM 1417 C C . THR A 1 196 ? -13.979 -0.113 -5.932 1.00 98.50 196 THR A C 1
ATOM 1419 O O . THR A 1 196 ? -15.071 -0.612 -5.679 1.00 98.50 196 THR A O 1
ATOM 1422 N N . SER A 1 197 ? -12.870 -0.501 -5.308 1.00 98.69 197 SER A N 1
ATOM 1423 C CA . SER A 1 197 ? -12.823 -1.377 -4.135 1.00 98.69 197 SER A CA 1
ATOM 1424 C C . SER A 1 197 ? -11.449 -1.292 -3.478 1.00 98.69 197 SER A C 1
ATOM 1426 O O . SER A 1 197 ? -10.459 -0.945 -4.127 1.00 98.69 197 SER A O 1
ATOM 1428 N N . PHE A 1 198 ? -11.380 -1.626 -2.191 1.00 98.88 198 PHE A N 1
ATOM 1429 C CA . PHE A 1 198 ? -10.120 -1.723 -1.462 1.00 98.88 198 PHE A CA 1
ATOM 1430 C C . PHE A 1 198 ? -10.021 -3.073 -0.756 1.00 98.88 198 PHE A C 1
ATOM 1432 O O . PHE A 1 198 ? -10.929 -3.462 -0.020 1.00 98.88 198 PHE A O 1
ATOM 1439 N N . THR A 1 199 ? -8.913 -3.780 -0.978 1.00 98.94 199 THR A N 1
ATOM 1440 C CA . THR A 1 199 ? -8.604 -5.050 -0.320 1.00 98.94 199 THR A CA 1
ATOM 1441 C C . THR A 1 199 ? -7.226 -5.001 0.333 1.00 98.94 199 THR A C 1
ATOM 1443 O O . THR A 1 199 ? -6.237 -4.693 -0.330 1.00 98.94 199 THR A O 1
ATOM 1446 N N . TYR A 1 200 ? -7.144 -5.358 1.615 1.00 98.94 200 TYR A N 1
ATOM 1447 C CA . TYR A 1 200 ? -5.886 -5.572 2.328 1.00 98.94 200 TYR A CA 1
ATOM 1448 C C . TYR A 1 200 ? -5.863 -6.946 2.997 1.00 98.94 200 TYR A C 1
ATOM 1450 O O . TYR A 1 200 ? -6.708 -7.244 3.841 1.00 98.94 200 TYR A O 1
ATOM 1458 N N . ILE A 1 201 ? -4.885 -7.777 2.638 1.00 98.94 201 ILE A N 1
ATOM 1459 C CA . ILE A 1 201 ? -4.672 -9.094 3.244 1.00 98.94 201 ILE A CA 1
ATOM 1460 C C . ILE A 1 201 ? -3.280 -9.130 3.868 1.00 98.94 201 ILE A C 1
ATOM 1462 O O . ILE A 1 201 ? -2.272 -9.055 3.166 1.00 98.94 201 ILE A O 1
ATOM 1466 N N . ASN A 1 202 ? -3.215 -9.290 5.187 1.00 98.75 202 ASN A N 1
ATOM 1467 C CA . ASN A 1 202 ? -1.974 -9.483 5.926 1.00 98.75 202 ASN A CA 1
ATOM 1468 C C . ASN A 1 202 ? -2.196 -10.459 7.079 1.00 98.75 202 ASN A C 1
ATOM 1470 O O . ASN A 1 202 ? -2.514 -10.057 8.193 1.00 98.75 202 ASN A O 1
ATOM 1474 N N . ASN A 1 203 ? -1.959 -11.742 6.820 1.00 98.25 203 ASN A N 1
ATOM 1475 C CA . ASN A 1 203 ? -2.092 -12.791 7.832 1.00 98.25 203 ASN A CA 1
ATOM 1476 C C . ASN A 1 203 ? -0.749 -13.177 8.468 1.00 98.25 203 ASN A C 1
ATOM 1478 O O . ASN A 1 203 ? -0.594 -14.293 8.959 1.00 98.25 203 ASN A O 1
ATOM 1482 N N . VAL A 1 204 ? 0.237 -12.280 8.407 1.00 98.19 204 VAL A N 1
ATOM 1483 C CA . VAL A 1 204 ? 1.594 -12.509 8.921 1.00 98.19 204 VAL A CA 1
ATOM 1484 C C . VAL A 1 204 ? 2.010 -11.488 9.978 1.00 98.19 204 VAL A C 1
ATOM 1486 O O . VAL A 1 204 ? 2.808 -11.817 10.854 1.00 98.19 204 VAL A O 1
ATOM 1489 N N . GLY A 1 205 ? 1.435 -10.284 9.954 1.00 97.75 205 GLY A N 1
ATOM 1490 C CA . GLY A 1 205 ? 1.615 -9.245 10.964 1.00 97.75 205 GLY A CA 1
ATOM 1491 C C . GLY A 1 205 ? 2.499 -8.078 10.520 1.00 97.75 205 GLY A C 1
ATOM 1492 O O . GLY A 1 205 ? 2.731 -7.842 9.331 1.00 97.75 205 GLY A O 1
ATOM 1493 N N . GLY A 1 206 ? 2.991 -7.334 11.511 1.00 98.25 206 GLY A N 1
ATOM 1494 C CA . GLY A 1 206 ? 3.682 -6.053 11.342 1.00 98.25 206 GLY A CA 1
ATOM 1495 C C . GLY A 1 206 ? 2.742 -4.844 11.414 1.00 98.25 206 GLY A C 1
ATOM 1496 O O . GLY A 1 206 ? 1.529 -4.980 11.237 1.00 98.25 206 GLY A O 1
ATOM 1497 N N . SER A 1 207 ? 3.304 -3.674 11.742 1.00 98.19 207 SER A N 1
ATOM 1498 C CA . SER A 1 207 ? 2.525 -2.438 11.930 1.00 98.19 207 SER A CA 1
ATOM 1499 C C . SER A 1 207 ? 1.748 -2.095 10.667 1.00 98.19 207 SER A C 1
ATOM 1501 O O . SER A 1 207 ? 2.289 -2.209 9.566 1.00 98.19 207 SER A O 1
ATOM 1503 N N . THR A 1 208 ? 0.494 -1.691 10.826 1.00 98.69 208 THR A N 1
ATOM 1504 C CA . THR A 1 208 ? -0.372 -1.293 9.715 1.00 98.69 208 THR A CA 1
ATOM 1505 C C . THR A 1 208 ? -0.990 0.058 10.005 1.00 98.69 208 THR A C 1
ATOM 1507 O O . THR A 1 208 ? -1.683 0.206 11.007 1.00 98.69 208 THR A O 1
ATOM 1510 N N . ASP A 1 209 ? -0.807 0.995 9.081 1.00 98.69 209 ASP A N 1
ATOM 1511 C CA . ASP A 1 209 ? -1.483 2.285 9.095 1.00 98.69 209 ASP A CA 1
ATOM 1512 C C . ASP A 1 209 ? -2.210 2.490 7.765 1.00 98.69 209 ASP A C 1
ATOM 1514 O O . ASP A 1 209 ? -1.585 2.565 6.707 1.00 98.69 209 ASP A O 1
ATOM 1518 N N . ILE A 1 210 ? -3.540 2.561 7.809 1.00 98.88 210 ILE A N 1
ATOM 1519 C CA . ILE A 1 210 ? -4.389 2.828 6.646 1.00 98.88 210 ILE A CA 1
ATOM 1520 C C . ILE A 1 210 ? -4.884 4.265 6.734 1.00 98.88 210 ILE A C 1
ATOM 1522 O O . ILE A 1 210 ? -5.572 4.651 7.679 1.00 98.88 210 ILE A O 1
ATOM 1526 N N . ASN A 1 211 ? -4.520 5.049 5.724 1.00 98.62 211 ASN A N 1
ATOM 1527 C CA . ASN A 1 211 ? -4.670 6.494 5.688 1.00 98.62 211 ASN A CA 1
ATOM 1528 C C . ASN A 1 211 ? -4.039 7.171 6.916 1.00 98.62 211 ASN A C 1
ATOM 1530 O O . ASN A 1 211 ? -4.646 7.991 7.604 1.00 98.62 211 ASN A O 1
ATOM 1534 N N . GLY A 1 212 ? -2.796 6.765 7.202 1.00 96.00 212 GLY A N 1
ATOM 1535 C CA . GLY A 1 212 ? -2.104 6.996 8.469 1.00 96.00 212 GLY A CA 1
ATOM 1536 C C . GLY A 1 212 ? -1.980 8.456 8.913 1.00 96.00 212 GLY A C 1
ATOM 1537 O O . GLY A 1 212 ? -2.007 8.703 10.118 1.00 96.00 212 GLY A O 1
ATOM 1538 N N . SER A 1 213 ? -1.898 9.431 7.998 1.00 96.25 213 SER A N 1
ATOM 1539 C CA . SER A 1 213 ? -1.849 10.845 8.398 1.00 96.25 213 SER A CA 1
ATOM 1540 C C . SER A 1 213 ? -3.195 1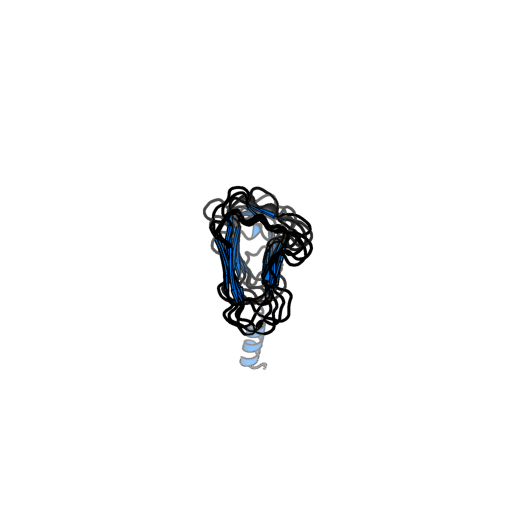1.349 8.916 1.00 96.25 213 SER A C 1
ATOM 1542 O O . SER A 1 213 ? -3.235 12.254 9.748 1.00 96.25 213 SER A O 1
ATOM 1544 N N . GLY A 1 214 ? -4.310 10.778 8.441 1.00 96.00 214 GLY A N 1
ATOM 1545 C CA . GLY A 1 214 ? -5.665 11.203 8.800 1.00 96.00 214 GLY A CA 1
ATOM 1546 C C . GLY A 1 214 ? -5.965 12.675 8.476 1.00 96.00 214 GLY A C 1
ATOM 1547 O O . GLY A 1 214 ? -6.974 13.215 8.936 1.00 96.00 214 GLY A O 1
ATOM 1548 N N . SER A 1 215 ? -5.113 13.349 7.696 1.00 94.88 215 SER A N 1
ATOM 1549 C CA . SER A 1 215 ? -5.271 14.775 7.377 1.00 94.88 215 SER A CA 1
ATOM 1550 C C . SER A 1 215 ? -6.430 15.000 6.406 1.00 94.88 215 SER A C 1
ATOM 1552 O O . SER A 1 215 ? -7.208 15.947 6.544 1.00 94.88 215 SER A O 1
ATOM 1554 N N . PHE A 1 216 ? -6.607 14.065 5.473 1.00 97.38 216 PHE A N 1
ATOM 1555 C CA . PHE A 1 216 ? -7.697 14.031 4.506 1.00 97.38 216 PHE A CA 1
ATOM 1556 C C . PHE A 1 216 ? -8.340 12.645 4.486 1.00 97.38 216 PHE A C 1
ATOM 1558 O O . PHE A 1 216 ? -7.774 11.666 4.972 1.00 97.38 216 PHE A O 1
ATOM 1565 N N . SER A 1 217 ? -9.563 12.571 3.971 1.00 98.25 217 SER A N 1
ATOM 1566 C CA . SER A 1 217 ? -10.270 11.301 3.829 1.00 98.25 217 SER A CA 1
ATOM 1567 C C . SER A 1 217 ? -9.806 10.564 2.578 1.00 98.25 217 SER A C 1
ATOM 1569 O O . SER A 1 217 ? -9.643 11.184 1.531 1.00 98.25 217 SER A O 1
ATOM 1571 N N . THR A 1 218 ? -9.681 9.241 2.670 1.00 98.56 218 THR A N 1
ATOM 1572 C CA . THR A 1 218 ? -9.597 8.366 1.492 1.00 98.56 218 THR A CA 1
ATOM 1573 C C . THR A 1 218 ? -10.978 7.798 1.207 1.00 98.56 218 THR A C 1
ATOM 1575 O O . THR A 1 218 ? -11.577 7.184 2.091 1.00 98.56 218 THR A O 1
ATOM 1578 N N . VAL A 1 219 ? -11.491 8.004 -0.006 1.00 98.50 219 VAL A N 1
ATOM 1579 C CA . VAL A 1 219 ? -12.837 7.567 -0.401 1.00 98.50 219 VAL A CA 1
ATOM 1580 C C . VAL A 1 219 ? -12.758 6.326 -1.287 1.00 98.50 219 VAL A C 1
ATOM 1582 O O . VAL A 1 219 ? -12.103 6.339 -2.325 1.00 98.50 219 VAL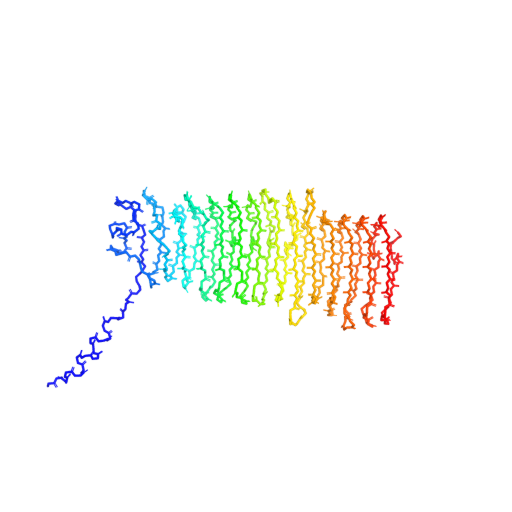 A O 1
ATOM 1585 N N . VAL A 1 220 ? -13.458 5.269 -0.882 1.00 98.62 220 VAL A N 1
ATOM 1586 C CA . VAL A 1 220 ? -13.639 4.016 -1.618 1.00 98.62 220 VAL A CA 1
ATOM 1587 C C . VAL A 1 220 ? -15.106 3.914 -2.034 1.00 98.62 220 VAL A C 1
ATOM 1589 O O . VAL A 1 220 ? -16.004 3.863 -1.195 1.00 98.62 220 VAL A O 1
ATOM 1592 N N . ASN A 1 221 ? -15.355 3.867 -3.341 1.00 97.56 221 ASN A N 1
ATOM 1593 C CA . ASN A 1 221 ? -16.688 3.844 -3.952 1.00 97.56 221 ASN A CA 1
ATOM 1594 C C . ASN A 1 221 ? -17.286 2.434 -4.065 1.00 97.56 221 ASN A C 1
ATOM 1596 O O . ASN A 1 221 ? -18.150 2.179 -4.901 1.00 97.56 221 ASN A O 1
ATOM 1600 N N . GLY A 1 222 ? -16.826 1.508 -3.228 1.00 97.06 222 GLY A N 1
ATOM 1601 C CA . GLY A 1 222 ? -17.219 0.107 -3.254 1.00 97.06 222 GLY A CA 1
ATOM 1602 C C . GLY A 1 222 ? -16.715 -0.651 -2.030 1.00 97.06 222 GLY A C 1
ATOM 1603 O O . GLY A 1 222 ? -16.355 -0.032 -1.026 1.00 97.06 222 GLY A O 1
ATOM 1604 N N . PRO A 1 223 ? -16.685 -1.993 -2.082 1.00 98.19 223 PRO A N 1
ATOM 1605 C CA . PRO A 1 223 ? -16.436 -2.799 -0.900 1.00 98.19 223 PRO A CA 1
ATOM 1606 C C . PRO A 1 223 ? -15.033 -2.572 -0.329 1.00 98.19 223 PRO A C 1
ATOM 1608 O O . PRO A 1 223 ? -14.048 -2.465 -1.067 1.00 98.19 223 PRO A O 1
ATOM 1611 N N . VAL A 1 224 ? -14.961 -2.572 1.003 1.00 98.75 224 VAL A N 1
ATOM 1612 C CA . VAL A 1 224 ? -13.710 -2.558 1.769 1.00 98.75 224 VAL A CA 1
ATOM 1613 C C . VAL A 1 224 ? -13.538 -3.919 2.432 1.00 98.75 224 VAL A C 1
ATOM 1615 O O . VAL A 1 224 ? -14.319 -4.291 3.306 1.00 98.75 224 VAL A O 1
ATOM 1618 N N . ASN A 1 225 ? -12.516 -4.661 2.009 1.00 98.75 225 ASN A N 1
ATOM 1619 C CA . ASN A 1 225 ? -12.157 -5.962 2.558 1.00 98.75 225 ASN A CA 1
ATOM 1620 C C . ASN A 1 225 ? -10.807 -5.869 3.259 1.00 98.75 225 ASN A C 1
ATOM 1622 O O . ASN A 1 225 ? -9.790 -5.619 2.621 1.00 98.75 225 ASN A O 1
ATOM 1626 N N . ILE A 1 226 ? -10.773 -6.098 4.564 1.00 98.88 226 ILE A N 1
ATOM 1627 C CA . ILE A 1 226 ? -9.520 -6.134 5.314 1.00 98.88 226 ILE A CA 1
ATOM 1628 C C . ILE A 1 226 ? -9.481 -7.434 6.102 1.00 98.88 226 ILE A C 1
ATOM 1630 O O . ILE A 1 226 ? -10.388 -7.713 6.880 1.00 98.88 226 ILE A O 1
ATOM 1634 N N . ASN A 1 227 ? -8.434 -8.224 5.899 1.00 98.88 227 ASN A N 1
ATOM 1635 C CA . ASN A 1 227 ? -8.159 -9.421 6.678 1.00 98.88 227 ASN A CA 1
ATOM 1636 C C . ASN A 1 227 ? -6.735 -9.338 7.220 1.00 98.88 227 ASN A C 1
ATOM 1638 O O . ASN A 1 227 ? -5.765 -9.474 6.472 1.00 98.88 227 ASN A O 1
ATOM 1642 N N . TYR A 1 228 ? -6.636 -9.066 8.514 1.00 98.88 228 TYR A N 1
ATOM 1643 C CA . TYR A 1 228 ? -5.384 -8.896 9.219 1.00 98.88 228 TYR A CA 1
ATOM 1644 C C . TYR A 1 228 ? -5.260 -9.906 10.362 1.00 98.88 228 TYR A C 1
ATOM 1646 O O . TYR A 1 228 ? -6.158 -10.039 11.197 1.00 98.88 228 TYR A O 1
ATOM 1654 N N . SER A 1 229 ? -4.100 -10.540 10.481 1.00 98.25 229 SER A N 1
ATOM 1655 C CA . SER A 1 229 ? -3.698 -11.247 11.692 1.00 98.25 229 SER A CA 1
ATOM 1656 C C . SER A 1 229 ? -2.193 -11.162 11.908 1.00 98.25 229 SER A C 1
ATOM 1658 O O . SER A 1 229 ? -1.417 -11.396 10.981 1.00 98.25 229 SER A O 1
ATOM 1660 N N . SER A 1 230 ? -1.770 -10.919 13.147 1.00 98.06 230 SER A N 1
ATOM 1661 C CA . SER A 1 230 ? -0.367 -11.075 13.535 1.00 98.06 230 SER A CA 1
ATOM 1662 C C . SER A 1 230 ? -0.077 -12.511 13.981 1.00 98.06 230 SER A C 1
ATOM 1664 O O . SER A 1 230 ? -0.770 -13.046 14.851 1.00 98.06 230 SER A O 1
ATOM 1666 N N . LEU A 1 231 ? 0.961 -13.131 13.407 1.00 96.88 231 LEU A N 1
ATOM 1667 C CA . LEU A 1 231 ? 1.460 -14.445 13.846 1.00 96.88 231 LEU A CA 1
ATOM 1668 C C . LEU A 1 231 ? 2.464 -14.334 15.001 1.00 96.88 231 LEU A C 1
ATOM 1670 O O . LEU A 1 231 ? 2.719 -15.314 15.700 1.00 96.88 231 LEU A O 1
ATOM 1674 N N . SER A 1 232 ? 3.059 -13.155 15.192 1.00 93.38 232 SER A N 1
ATOM 1675 C CA . SER A 1 232 ? 4.067 -12.908 16.220 1.00 93.38 232 SER A CA 1
ATOM 1676 C C . SER A 1 232 ? 4.080 -11.445 16.637 1.00 93.38 232 SER A C 1
ATOM 1678 O O . SER A 1 232 ? 4.102 -10.555 15.787 1.00 93.38 232 SER A O 1
ATOM 1680 N N . GLY A 1 233 ? 4.159 -11.199 17.942 1.00 94.12 233 GLY A N 1
ATOM 1681 C CA . GLY A 1 233 ? 4.113 -9.846 18.486 1.00 94.12 233 GLY A CA 1
ATOM 1682 C C . GLY A 1 233 ? 2.745 -9.185 18.316 1.00 94.12 233 GLY A C 1
ATOM 1683 O O . GLY A 1 233 ? 1.816 -9.756 17.746 1.00 94.12 233 GLY A O 1
ATOM 1684 N N . THR A 1 234 ? 2.645 -7.965 18.832 1.00 95.75 234 THR A N 1
ATOM 1685 C CA . THR A 1 234 ? 1.394 -7.205 18.967 1.00 95.75 234 THR A CA 1
ATOM 1686 C C . THR A 1 234 ? 1.570 -5.839 18.289 1.00 95.75 234 THR A C 1
ATOM 1688 O O . THR A 1 234 ? 1.741 -4.818 18.959 1.00 95.75 234 THR A O 1
ATOM 1691 N N . PRO A 1 235 ? 1.672 -5.809 16.951 1.00 97.69 235 PRO A N 1
ATOM 1692 C CA . PRO A 1 235 ? 1.911 -4.585 16.187 1.00 97.69 235 PRO A CA 1
ATOM 1693 C C . PRO A 1 235 ? 0.678 -3.675 16.151 1.00 97.69 235 PRO A C 1
ATOM 1695 O O . PRO A 1 235 ? -0.450 -4.158 16.103 1.00 97.69 235 PRO A O 1
ATOM 1698 N N . ALA A 1 236 ? 0.888 -2.359 16.118 1.00 97.81 236 ALA A N 1
ATOM 1699 C CA . ALA A 1 236 ? -0.208 -1.401 16.001 1.00 97.81 236 ALA A CA 1
ATOM 1700 C C . ALA A 1 236 ? -0.993 -1.583 14.690 1.00 97.81 236 ALA A C 1
ATOM 1702 O O . ALA A 1 236 ? -0.428 -1.934 13.648 1.00 97.81 236 ALA A O 1
ATOM 1703 N N . PHE A 1 237 ? -2.295 -1.323 14.762 1.00 98.75 237 PHE A N 1
ATOM 1704 C CA . PHE A 1 237 ? -3.199 -1.357 13.622 1.00 98.75 237 PHE A CA 1
ATOM 1705 C C . PHE A 1 237 ? -4.091 -0.119 13.654 1.00 98.75 237 PHE A C 1
ATOM 1707 O O . PHE A 1 237 ? -4.883 0.060 14.585 1.00 98.75 237 PHE A O 1
ATOM 1714 N N . SER A 1 238 ? -3.961 0.735 12.639 1.00 98.75 238 SER A N 1
ATOM 1715 C CA . SER A 1 238 ? -4.757 1.948 12.523 1.00 98.75 238 SER A CA 1
ATOM 1716 C C . SER A 1 238 ? -5.481 2.074 11.186 1.00 98.75 238 SER A C 1
ATOM 1718 O O . SER A 1 238 ? -4.963 1.716 10.127 1.00 98.75 238 SER A O 1
ATOM 1720 N N . ILE A 1 239 ? -6.697 2.609 11.254 1.00 98.88 239 ILE A N 1
ATOM 1721 C CA . ILE A 1 239 ? -7.469 3.111 10.120 1.00 98.88 239 ILE A CA 1
ATOM 1722 C C . ILE A 1 239 ? -7.921 4.516 10.508 1.00 98.88 239 ILE A C 1
ATOM 1724 O O . ILE A 1 239 ? -8.380 4.736 11.632 1.00 98.88 239 ILE A O 1
ATOM 1728 N N . ARG A 1 240 ? -7.720 5.491 9.623 1.00 98.75 240 ARG A N 1
ATOM 1729 C CA . ARG A 1 240 ? -8.139 6.870 9.881 1.00 98.75 240 ARG A CA 1
ATOM 1730 C C . ARG A 1 240 ? -8.858 7.426 8.669 1.00 98.75 240 ARG A C 1
ATOM 1732 O O . ARG A 1 240 ? -8.306 7.447 7.579 1.00 98.75 240 ARG A O 1
ATOM 1739 N N . ARG A 1 241 ? -10.057 7.971 8.843 1.00 98.56 241 ARG A N 1
ATOM 1740 C CA . ARG A 1 241 ? -10.822 8.675 7.805 1.00 98.56 241 ARG A CA 1
ATOM 1741 C C . ARG A 1 241 ? -10.951 7.913 6.483 1.00 98.56 241 ARG A C 1
ATOM 1743 O O . ARG A 1 241 ? -10.977 8.528 5.412 1.00 98.56 241 ARG A O 1
ATOM 1750 N N . LEU A 1 242 ? -11.035 6.589 6.547 1.00 98.56 242 LEU A N 1
ATOM 1751 C CA . LEU A 1 242 ? -11.392 5.757 5.409 1.00 98.56 242 LEU A CA 1
ATOM 1752 C C . LEU A 1 242 ? -12.915 5.788 5.240 1.00 98.56 242 LEU A C 1
ATOM 1754 O O . LEU A 1 242 ? -13.662 5.480 6.169 1.00 98.56 242 LEU A O 1
ATOM 1758 N N . ILE A 1 243 ? -13.377 6.186 4.058 1.00 98.19 243 ILE A N 1
ATOM 1759 C CA . ILE A 1 243 ? -14.795 6.383 3.754 1.00 98.19 243 ILE A CA 1
ATOM 1760 C C . ILE A 1 243 ? -15.208 5.385 2.678 1.00 98.19 243 ILE A C 1
ATOM 1762 O O . ILE A 1 243 ? -14.809 5.516 1.528 1.00 98.19 243 ILE A O 1
ATOM 1766 N N . ASN A 1 244 ? -16.028 4.407 3.039 1.00 95.12 244 ASN A N 1
ATOM 1767 C CA . ASN A 1 244 ? -16.720 3.530 2.103 1.00 95.12 244 ASN A CA 1
ATOM 1768 C C . ASN A 1 244 ? -18.095 4.138 1.784 1.00 95.12 244 ASN A C 1
ATOM 1770 O O . ASN A 1 244 ? -18.919 4.252 2.686 1.00 95.12 244 ASN A O 1
ATOM 1774 N N . THR A 1 245 ? -18.349 4.544 0.537 1.00 90.62 245 THR A N 1
ATOM 1775 C CA . THR A 1 245 ? -19.589 5.258 0.160 1.00 90.62 245 THR A CA 1
ATOM 1776 C C . THR A 1 245 ? -20.692 4.356 -0.391 1.00 90.62 245 THR A C 1
ATOM 1778 O O . THR A 1 245 ? -21.865 4.654 -0.182 1.00 90.62 245 THR A O 1
ATOM 1781 N N . ALA A 1 246 ? -20.349 3.261 -1.075 1.00 90.31 246 ALA A N 1
ATOM 1782 C CA . ALA A 1 246 ? -21.328 2.337 -1.666 1.00 90.31 246 ALA A CA 1
ATOM 1783 C C . ALA A 1 246 ? -21.626 1.115 -0.779 1.00 90.31 246 ALA A C 1
ATOM 1785 O O . ALA A 1 246 ? -22.620 0.420 -0.985 1.00 90.31 246 ALA A O 1
ATOM 1786 N N . GLY A 1 247 ? -20.785 0.870 0.225 1.00 91.00 247 GLY A N 1
ATOM 1787 C CA . GLY A 1 247 ? -20.906 -0.234 1.163 1.00 91.00 247 GLY A CA 1
ATOM 1788 C C . GLY A 1 247 ? -20.355 -1.567 0.671 1.00 91.00 247 GLY A C 1
ATOM 1789 O O . GLY A 1 247 ? -19.774 -1.692 -0.406 1.00 91.00 247 GLY A O 1
ATOM 1790 N N . GLY A 1 248 ? -20.498 -2.577 1.526 1.00 95.94 248 GLY A N 1
ATOM 1791 C CA . GLY A 1 248 ? -20.035 -3.940 1.292 1.00 95.94 248 GLY A CA 1
ATOM 1792 C C . GLY A 1 248 ? -18.605 -4.213 1.762 1.00 95.94 248 GLY A C 1
ATOM 1793 O O . GLY A 1 248 ? -17.845 -3.319 2.143 1.00 95.94 248 GLY A O 1
ATOM 1794 N N . GLY A 1 249 ? -18.251 -5.497 1.727 1.00 97.81 249 GLY A N 1
ATOM 1795 C CA . GLY A 1 249 ? -17.006 -6.023 2.283 1.00 97.81 249 GLY A CA 1
ATOM 1796 C C . GLY A 1 249 ? -17.062 -6.222 3.799 1.00 97.81 249 GLY A C 1
ATOM 1797 O O . GLY A 1 249 ? -18.098 -6.002 4.428 1.00 97.81 249 GLY A O 1
ATOM 1798 N N . SER A 1 250 ? -15.956 -6.675 4.376 1.00 98.44 250 SER A N 1
ATOM 1799 C CA . SER A 1 250 ? -15.811 -6.946 5.809 1.00 98.44 250 SER A CA 1
ATOM 1800 C C . SER A 1 250 ? -14.395 -6.631 6.275 1.00 98.44 250 SER A C 1
ATOM 1802 O O . SER A 1 250 ? -13.432 -6.788 5.526 1.00 98.44 250 SER A O 1
ATOM 1804 N N . ILE A 1 251 ? -14.264 -6.234 7.538 1.00 98.75 251 ILE A N 1
ATOM 1805 C CA . ILE A 1 251 ? -12.979 -5.959 8.180 1.00 98.75 251 ILE A CA 1
ATOM 1806 C C . ILE A 1 251 ? -12.800 -6.934 9.340 1.00 98.75 251 ILE A C 1
ATOM 1808 O O . ILE A 1 251 ? -13.664 -7.042 10.210 1.00 98.75 251 ILE A O 1
ATOM 1812 N N . ALA A 1 252 ? -11.672 -7.633 9.353 1.00 98.81 252 ALA A N 1
ATOM 1813 C CA . ALA A 1 252 ? -11.237 -8.510 10.424 1.00 98.81 252 ALA A CA 1
ATOM 1814 C C . ALA A 1 252 ? -9.779 -8.199 10.782 1.00 98.81 252 ALA A C 1
ATOM 1816 O O . ALA A 1 252 ? -8.924 -8.157 9.899 1.00 98.81 252 ALA A O 1
ATOM 1817 N N . ALA A 1 253 ? -9.494 -8.007 12.069 1.00 98.75 253 ALA A N 1
ATOM 1818 C CA . ALA A 1 253 ? -8.143 -7.849 12.597 1.00 98.75 253 ALA A CA 1
ATOM 1819 C C . ALA A 1 253 ? -7.949 -8.718 13.847 1.00 98.75 253 ALA A C 1
ATOM 1821 O O . ALA A 1 253 ? -8.811 -8.758 14.726 1.00 98.75 253 ALA A O 1
ATOM 1822 N N . GLN A 1 254 ? -6.828 -9.437 13.923 1.00 98.31 254 GLN A N 1
ATOM 1823 C CA . GLN A 1 254 ? -6.530 -10.359 15.020 1.00 98.31 254 GLN A CA 1
ATOM 1824 C C . GLN A 1 254 ? -5.111 -10.184 15.564 1.00 98.31 254 GLN A C 1
ATOM 1826 O O . GLN A 1 254 ? -4.167 -9.975 14.797 1.00 98.31 254 GLN A O 1
ATOM 1831 N N . ASN A 1 255 ? -4.957 -10.342 16.882 1.00 97.19 255 ASN A N 1
ATOM 1832 C CA . ASN A 1 255 ? -3.669 -10.320 17.592 1.00 97.19 255 ASN A CA 1
ATOM 1833 C C . ASN A 1 255 ? -2.861 -9.031 17.356 1.00 97.19 255 ASN A C 1
ATOM 1835 O O . ASN A 1 255 ? -1.644 -9.061 17.167 1.00 97.19 255 ASN A O 1
ATOM 1839 N N . ILE A 1 256 ? -3.547 -7.891 17.312 1.00 97.88 256 ILE A N 1
ATOM 1840 C CA . ILE A 1 256 ? -2.906 -6.583 17.163 1.00 97.88 256 ILE A CA 1
ATOM 1841 C C . ILE A 1 256 ? -2.397 -6.060 18.512 1.00 97.88 256 ILE A C 1
ATOM 1843 O O . ILE A 1 256 ? -2.724 -6.572 19.581 1.00 97.88 256 ILE A O 1
ATOM 1847 N N . GLY A 1 257 ? -1.567 -5.030 18.432 1.00 97.38 257 GLY A N 1
ATOM 1848 C CA . GLY A 1 257 ? -1.185 -4.165 19.533 1.00 97.38 257 GLY A CA 1
ATOM 1849 C C . GLY A 1 257 ? -2.293 -3.177 19.861 1.00 97.38 257 GLY A C 1
ATOM 1850 O O . GLY A 1 257 ? -3.440 -3.553 20.080 1.00 97.38 257 GLY A O 1
ATOM 1851 N N . THR A 1 258 ? -1.932 -1.899 19.790 1.00 96.94 258 THR A N 1
ATOM 1852 C CA . THR A 1 258 ? -2.866 -0.775 19.846 1.00 96.94 258 THR A CA 1
ATOM 1853 C C . THR A 1 258 ? -3.826 -0.783 18.655 1.00 96.94 258 THR A C 1
ATOM 1855 O O . THR A 1 258 ? -3.378 -0.817 17.502 1.00 96.94 258 THR A O 1
ATOM 1858 N N . LEU A 1 259 ? -5.124 -0.668 18.933 1.00 98.44 259 LEU A N 1
ATOM 1859 C CA . LEU A 1 259 ? -6.165 -0.403 17.941 1.00 98.44 259 LEU A CA 1
ATOM 1860 C C . LEU A 1 259 ? -6.427 1.102 17.800 1.00 98.44 259 LEU A C 1
ATOM 1862 O O . LEU A 1 259 ? -6.629 1.812 18.782 1.00 98.44 259 LEU A O 1
ATOM 1866 N N . THR A 1 260 ? -6.510 1.608 16.573 1.00 98.62 260 THR A N 1
ATOM 1867 C CA . THR A 1 260 ? -7.045 2.955 16.328 1.00 98.62 260 THR A CA 1
ATOM 1868 C C . THR A 1 260 ? -7.969 2.970 15.122 1.00 98.62 260 THR A C 1
ATOM 1870 O O . THR A 1 260 ? -7.529 2.710 14.008 1.00 98.62 260 THR A O 1
ATOM 1873 N N . LEU A 1 261 ? -9.228 3.336 15.340 1.00 98.62 261 LEU A N 1
ATOM 1874 C CA . LEU A 1 261 ? -10.199 3.663 14.298 1.00 98.62 261 LEU A CA 1
ATOM 1875 C C . LEU A 1 261 ? -10.643 5.109 14.526 1.00 98.62 261 LEU A C 1
ATOM 1877 O O . LEU A 1 261 ? -11.138 5.436 15.607 1.00 98.62 261 LEU A O 1
ATOM 1881 N N . LEU A 1 262 ? -10.419 5.992 13.555 1.00 98.56 262 LEU A N 1
ATOM 1882 C CA . LEU A 1 262 ? -10.584 7.432 13.749 1.00 98.56 262 LEU A CA 1
ATOM 1883 C C . LEU A 1 262 ? -11.244 8.112 12.553 1.00 98.56 262 LEU A C 1
ATOM 1885 O O . LEU A 1 262 ? -10.612 8.312 11.519 1.00 98.56 262 LEU A O 1
ATOM 1889 N N . GLY A 1 263 ? -12.471 8.600 12.728 1.00 98.25 263 GLY A N 1
ATOM 1890 C CA . GLY A 1 263 ? -13.151 9.406 11.706 1.00 98.25 263 GLY A CA 1
ATOM 1891 C C . GLY A 1 263 ? -13.593 8.610 10.476 1.00 98.25 263 GLY A C 1
ATOM 1892 O O . GLY A 1 263 ? -13.799 9.194 9.411 1.00 98.25 263 GLY A O 1
ATOM 1893 N N . ASP A 1 264 ? -13.668 7.286 10.590 1.00 98.50 264 ASP A N 1
ATOM 1894 C CA . ASP A 1 264 ? -13.990 6.387 9.487 1.00 98.50 264 ASP A CA 1
ATOM 1895 C C . ASP A 1 264 ? -15.499 6.306 9.222 1.00 98.50 264 ASP A C 1
ATOM 1897 O O . ASP A 1 264 ? -16.330 6.407 10.125 1.00 98.50 264 ASP A O 1
ATOM 1901 N N . THR A 1 265 ? -15.866 6.057 7.967 1.00 97.88 265 THR A N 1
ATOM 1902 C CA . THR A 1 265 ? -17.226 5.664 7.575 1.00 97.88 265 THR A CA 1
ATOM 1903 C C . THR A 1 265 ? -17.142 4.310 6.893 1.00 97.88 265 THR A C 1
ATOM 1905 O O . THR A 1 265 ? -16.730 4.194 5.743 1.00 97.88 265 THR A O 1
ATOM 1908 N N . MET A 1 266 ? -17.505 3.267 7.623 1.00 96.19 266 MET A N 1
ATOM 1909 C CA . MET A 1 266 ? -17.377 1.873 7.232 1.00 96.19 266 MET A CA 1
ATOM 1910 C C . MET A 1 266 ? -18.762 1.279 6.992 1.00 96.19 266 MET A C 1
ATOM 1912 O O . MET A 1 266 ? -19.356 0.640 7.863 1.00 96.19 266 MET A O 1
ATOM 1916 N N . LEU A 1 267 ? -19.267 1.441 5.770 1.00 97.00 267 LEU A N 1
ATOM 1917 C CA . LEU A 1 267 ? -20.512 0.812 5.320 1.00 97.00 267 LEU A CA 1
ATOM 1918 C C . LEU A 1 267 ? -20.336 -0.704 5.033 1.00 97.00 267 LEU A C 1
ATOM 1920 O O . LEU A 1 267 ? -20.820 -1.239 4.038 1.00 97.00 267 LEU A O 1
ATOM 1924 N N . VAL A 1 268 ? -19.569 -1.398 5.875 1.00 97.69 268 VAL A N 1
ATOM 1925 C CA . VAL A 1 268 ? -19.196 -2.814 5.737 1.00 97.69 268 VAL A CA 1
ATOM 1926 C C . VAL A 1 268 ? -20.274 -3.739 6.305 1.00 97.69 268 VAL A C 1
ATOM 1928 O O . VAL A 1 268 ? -21.109 -3.322 7.108 1.00 97.69 268 VAL A O 1
ATOM 1931 N N . ASN A 1 269 ? -20.228 -5.018 5.933 1.00 97.81 269 ASN A N 1
ATOM 1932 C CA . ASN A 1 269 ? -21.108 -6.064 6.462 1.00 97.81 269 ASN A CA 1
ATOM 1933 C C . ASN A 1 269 ? -20.761 -6.420 7.917 1.00 97.81 269 ASN A C 1
ATOM 1935 O O . ASN A 1 269 ? -21.642 -6.722 8.724 1.00 97.81 269 ASN A O 1
ATOM 1939 N N . SER A 1 270 ? -19.472 -6.382 8.260 1.00 98.25 270 SER A N 1
ATOM 1940 C CA . SER A 1 270 ? -18.974 -6.650 9.609 1.00 98.25 270 SER A CA 1
ATOM 1941 C C . SER A 1 270 ? -17.617 -5.995 9.853 1.00 98.25 270 SER A C 1
ATOM 1943 O O . SER A 1 270 ? -16.778 -5.941 8.951 1.00 98.25 270 SER A O 1
ATOM 1945 N N . LEU A 1 271 ? -17.387 -5.576 11.095 1.00 98.69 271 LEU A N 1
ATOM 1946 C CA . LEU A 1 271 ? -16.089 -5.181 11.630 1.00 98.69 271 LEU A CA 1
ATOM 1947 C C . LEU A 1 271 ? -15.796 -6.034 12.869 1.00 98.69 271 LEU A C 1
ATOM 1949 O O . LEU A 1 271 ? -16.536 -5.996 13.850 1.00 98.69 271 LEU A O 1
ATOM 1953 N N . THR A 1 272 ? -14.729 -6.824 12.826 1.00 98.81 272 THR A N 1
ATOM 1954 C CA . THR A 1 272 ? -14.303 -7.688 13.930 1.00 98.81 272 THR A CA 1
ATOM 1955 C C . THR A 1 272 ? -12.852 -7.414 14.286 1.00 98.81 272 THR A C 1
ATOM 1957 O O . THR A 1 272 ? -11.973 -7.549 13.440 1.00 98.81 272 THR A O 1
ATOM 1960 N N . VAL A 1 273 ? -12.586 -7.071 15.542 1.00 98.62 273 VAL A N 1
ATOM 1961 C CA . VAL A 1 273 ? -11.226 -6.945 16.072 1.00 98.62 273 VAL A CA 1
ATOM 1962 C C . VAL A 1 273 ? -11.106 -7.811 17.317 1.00 98.62 273 VAL A C 1
ATOM 1964 O O . VAL A 1 273 ? -11.836 -7.605 18.281 1.00 98.62 273 VAL A O 1
ATOM 1967 N N . ASN A 1 274 ? -10.216 -8.801 17.291 1.00 98.06 274 ASN A N 1
ATOM 1968 C CA . ASN A 1 274 ? -10.076 -9.783 18.366 1.00 98.06 274 ASN A CA 1
ATOM 1969 C C . ASN A 1 274 ? -8.623 -9.913 18.841 1.00 98.06 274 ASN A C 1
ATOM 1971 O O . ASN A 1 274 ? -7.687 -9.892 18.043 1.00 98.06 274 ASN A O 1
ATOM 1975 N N . GLY A 1 275 ? -8.436 -10.100 20.143 1.00 97.00 275 GLY A N 1
ATOM 1976 C CA . GLY A 1 275 ? -7.136 -10.306 20.767 1.00 97.00 275 GLY A CA 1
ATOM 1977 C C . GLY A 1 275 ? -6.213 -9.091 20.693 1.00 97.00 275 GLY A C 1
ATOM 1978 O O . GLY A 1 275 ? -4.999 -9.273 20.668 1.00 97.00 275 GLY A O 1
ATOM 1979 N N . PHE A 1 276 ? -6.755 -7.871 20.619 1.00 97.44 276 PHE A N 1
ATOM 1980 C CA . PHE A 1 276 ? -5.925 -6.670 20.721 1.00 97.44 276 PHE A CA 1
ATOM 1981 C C . PHE A 1 276 ? -5.364 -6.528 22.142 1.00 97.44 276 PHE A C 1
ATOM 1983 O O . PHE A 1 276 ? -6.024 -6.889 23.120 1.00 97.44 276 PHE A O 1
ATOM 1990 N N . THR A 1 277 ? -4.109 -6.100 22.268 1.00 96.88 277 THR A N 1
ATOM 1991 C CA . THR A 1 277 ? -3.409 -6.083 23.558 1.00 96.88 277 THR A CA 1
ATOM 1992 C C . THR A 1 277 ? -2.223 -5.130 23.556 1.00 96.88 277 THR A C 1
ATOM 1994 O O . THR A 1 277 ? -1.530 -4.969 22.560 1.00 96.88 277 THR A O 1
ATOM 1997 N N . GLY A 1 278 ? -1.891 -4.565 24.708 1.00 94.75 278 GLY A N 1
ATOM 1998 C CA . GLY A 1 278 ? -0.700 -3.741 24.877 1.00 94.75 278 GLY A CA 1
ATOM 1999 C C . GLY A 1 278 ? -0.898 -2.730 25.991 1.00 94.75 278 GLY A C 1
ATOM 2000 O O . GLY A 1 278 ? -1.748 -2.911 26.855 1.00 94.75 278 GLY A O 1
ATOM 2001 N N . SER A 1 279 ? -0.094 -1.673 25.995 1.00 94.31 279 SER A N 1
ATOM 2002 C CA . SER A 1 279 ? -0.245 -0.530 26.907 1.00 94.31 279 SER A CA 1
ATOM 2003 C C . SER A 1 279 ? -0.742 0.741 26.211 1.00 94.31 279 SER A C 1
ATOM 2005 O O . SER A 1 279 ? -0.982 1.749 26.874 1.00 94.31 279 SER A O 1
ATOM 2007 N N . GLY A 1 280 ? -0.870 0.714 24.881 1.00 94.94 280 GLY A N 1
ATOM 2008 C CA . GLY A 1 280 ? -1.423 1.816 24.099 1.00 94.94 280 GLY A CA 1
ATOM 2009 C C . GLY A 1 280 ? -2.931 1.943 24.292 1.00 94.94 280 GLY A C 1
ATOM 2010 O O . GLY A 1 280 ? -3.597 0.980 24.644 1.00 94.94 280 GLY A O 1
ATOM 2011 N N . ILE A 1 281 ? -3.466 3.141 24.072 1.00 96.50 281 ILE A N 1
ATOM 2012 C CA . ILE A 1 281 ? -4.911 3.377 24.127 1.00 96.50 281 ILE A CA 1
ATOM 2013 C C . ILE A 1 281 ? -5.563 2.781 22.881 1.00 96.50 281 ILE A C 1
ATOM 2015 O O . ILE A 1 281 ? -5.209 3.169 21.768 1.00 96.50 281 ILE A O 1
ATOM 2019 N N . ASP A 1 282 ? -6.546 1.910 23.087 1.00 97.81 282 ASP A N 1
ATOM 2020 C CA . ASP A 1 282 ? -7.377 1.371 22.018 1.00 97.81 282 ASP A CA 1
ATOM 2021 C C . ASP A 1 282 ? -8.563 2.317 21.800 1.00 97.81 282 ASP A C 1
ATOM 2023 O O . ASP A 1 282 ? -9.404 2.472 22.685 1.00 97.81 282 ASP A O 1
ATOM 2027 N N . ASP A 1 283 ? -8.625 2.997 20.657 1.00 97.94 283 ASP A N 1
ATOM 2028 C CA . ASP A 1 283 ? -9.585 4.089 20.438 1.00 97.94 283 ASP A CA 1
ATOM 2029 C C . ASP A 1 283 ? -10.421 3.851 19.180 1.00 97.94 283 ASP A C 1
ATOM 2031 O O . ASP A 1 283 ? -9.896 3.828 18.065 1.00 97.94 283 ASP A O 1
ATOM 2035 N N . ILE A 1 284 ? -11.733 3.695 19.366 1.00 98.44 284 ILE A N 1
ATOM 2036 C CA . ILE A 1 284 ? -12.744 3.773 18.313 1.00 98.44 284 ILE A CA 1
ATOM 2037 C C . ILE A 1 284 ? -13.455 5.116 18.476 1.00 98.44 284 ILE A C 1
ATOM 2039 O O . ILE A 1 284 ? -14.301 5.294 19.357 1.00 98.44 284 ILE A O 1
ATOM 2043 N N . ASN A 1 285 ? -13.088 6.077 17.634 1.00 98.25 285 ASN A N 1
ATOM 2044 C CA . ASN A 1 285 ? -13.501 7.464 17.781 1.00 98.25 285 ASN A CA 1
ATOM 2045 C C . ASN A 1 285 ? -14.039 8.039 16.471 1.00 98.25 285 ASN A C 1
ATOM 2047 O O . ASN A 1 285 ? -13.348 8.049 15.453 1.00 98.25 285 ASN A O 1
ATOM 2051 N N . SER A 1 286 ? -15.236 8.626 16.506 1.00 97.88 286 SER A N 1
ATOM 2052 C CA . SER A 1 2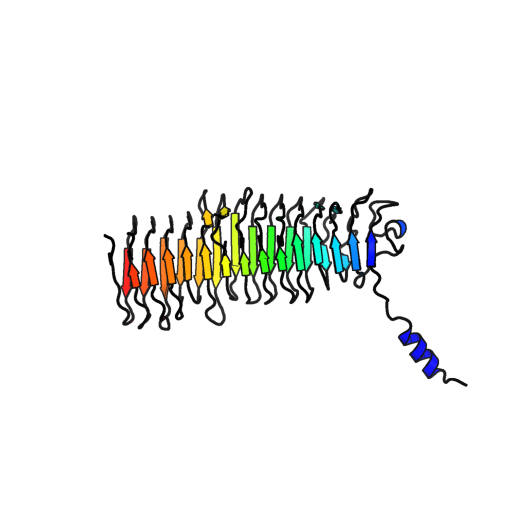86 ? -15.824 9.296 15.336 1.00 97.88 286 SER A CA 1
ATOM 2053 C C . SER A 1 286 ? -16.084 8.343 14.165 1.00 97.88 286 SER A C 1
ATOM 2055 O O . SER A 1 286 ? -15.968 8.734 13.004 1.00 97.88 286 SER A O 1
ATOM 2057 N N . VAL A 1 287 ? -16.405 7.081 14.460 1.00 98.12 287 VAL A N 1
ATOM 2058 C CA . VAL A 1 287 ? -16.573 6.027 13.456 1.00 98.12 287 VAL A CA 1
ATOM 2059 C C . VAL A 1 287 ? -18.054 5.774 13.174 1.00 98.12 287 VAL A C 1
ATOM 2061 O O . VAL A 1 287 ? -18.876 5.741 14.087 1.00 98.12 287 VAL A O 1
ATOM 2064 N N . HIS A 1 288 ? -18.398 5.552 11.906 1.00 97.94 288 HIS A N 1
ATOM 2065 C CA . HIS A 1 288 ? -19.739 5.157 11.471 1.00 97.94 288 HIS A CA 1
ATOM 2066 C C . HIS A 1 288 ? -19.698 3.750 10.872 1.00 97.94 288 HIS A C 1
ATOM 2068 O O . HIS A 1 288 ? -19.035 3.548 9.861 1.00 97.94 288 HIS A O 1
ATOM 2074 N N . ILE A 1 289 ? -20.395 2.777 11.466 1.00 98.00 289 ILE A N 1
ATOM 2075 C CA . ILE A 1 289 ? -20.422 1.378 11.003 1.00 98.00 289 ILE A CA 1
ATOM 2076 C C . ILE A 1 289 ? -21.863 0.951 10.721 1.00 98.00 289 ILE A C 1
ATOM 2078 O O . ILE A 1 289 ? -22.733 1.089 11.582 1.00 98.00 289 ILE A O 1
ATOM 2082 N N . THR A 1 290 ? -22.135 0.390 9.540 1.00 97.31 290 THR A N 1
ATOM 2083 C CA . THR A 1 290 ? -23.462 -0.191 9.250 1.00 97.31 290 THR A CA 1
ATOM 2084 C C . THR A 1 290 ? -23.597 -1.637 9.694 1.00 97.31 290 THR A C 1
ATOM 2086 O O . THR A 1 290 ? -24.665 -2.040 10.143 1.00 97.31 290 THR A O 1
ATOM 2089 N N . GLY A 1 291 ? -22.529 -2.418 9.542 1.00 97.69 291 GLY A N 1
ATOM 2090 C CA . GLY A 1 291 ? -22.495 -3.836 9.876 1.00 97.69 291 GLY A CA 1
ATOM 2091 C C . GLY A 1 291 ? -22.413 -4.117 11.371 1.00 97.69 291 GLY A C 1
ATOM 2092 O O . GLY A 1 291 ? -22.416 -3.212 12.206 1.00 97.69 291 GLY A O 1
ATOM 2093 N N . ASN A 1 292 ? -22.308 -5.400 11.712 1.00 98.50 292 ASN A N 1
ATOM 2094 C CA . ASN A 1 292 ? -22.072 -5.801 13.097 1.00 98.50 292 ASN A CA 1
ATOM 2095 C C . ASN A 1 292 ? -20.651 -5.422 13.531 1.00 98.50 292 ASN A C 1
ATOM 2097 O O . ASN A 1 292 ? -19.694 -5.653 12.787 1.00 98.50 292 ASN A O 1
ATOM 2101 N N . LEU A 1 293 ? -20.522 -4.906 14.751 1.00 98.69 293 LEU A N 1
ATOM 2102 C CA . LEU A 1 293 ? -19.253 -4.648 15.418 1.00 98.69 293 LEU A CA 1
ATOM 2103 C C . LEU A 1 293 ? -18.977 -5.760 16.434 1.00 98.69 293 LEU A C 1
ATOM 2105 O O . LEU A 1 293 ? -19.826 -6.105 17.253 1.00 98.69 293 LEU A O 1
ATOM 2109 N N . THR A 1 294 ? -17.784 -6.340 16.402 1.00 98.81 294 THR A N 1
ATOM 2110 C CA . THR A 1 294 ? -17.304 -7.262 17.437 1.00 98.81 294 THR A CA 1
ATOM 2111 C C . THR A 1 294 ? -15.904 -6.860 17.866 1.00 98.81 294 THR A C 1
ATOM 2113 O O . THR A 1 294 ? -15.001 -6.797 17.036 1.00 98.81 294 THR A O 1
ATOM 2116 N N . LEU A 1 295 ? -15.733 -6.588 19.155 1.00 98.56 295 LEU A N 1
ATOM 2117 C CA . LEU A 1 295 ? -14.468 -6.202 19.765 1.00 98.56 295 LEU A CA 1
ATOM 2118 C C . LEU A 1 295 ? -14.151 -7.154 20.913 1.00 98.56 295 LEU A C 1
ATOM 2120 O O . LEU A 1 295 ? -15.006 -7.410 21.759 1.00 98.56 295 LEU A O 1
ATOM 2124 N N . ALA A 1 296 ? -12.926 -7.658 20.955 1.00 98.19 296 ALA A N 1
ATOM 2125 C CA . ALA A 1 296 ? -12.426 -8.430 22.079 1.00 98.19 296 ALA A CA 1
ATOM 2126 C C . ALA A 1 296 ? -10.937 -8.162 22.297 1.00 98.19 296 ALA A C 1
ATOM 2128 O O . ALA A 1 296 ? -10.141 -8.336 21.374 1.00 98.19 296 ALA A O 1
ATOM 2129 N N . ASP A 1 297 ? -10.557 -7.753 23.504 1.00 97.81 297 ASP A N 1
ATOM 2130 C CA . ASP A 1 297 ? -9.148 -7.630 23.883 1.00 97.81 297 ASP A CA 1
ATOM 2131 C C . ASP A 1 297 ? -8.574 -8.997 24.312 1.00 97.81 297 ASP A C 1
ATOM 2133 O O . ASP A 1 297 ? -9.299 -9.983 24.490 1.00 97.81 297 ASP A O 1
ATOM 2137 N N . ALA A 1 298 ? -7.254 -9.089 24.463 1.00 96.44 298 ALA A N 1
ATOM 2138 C CA . ALA A 1 298 ? -6.619 -10.236 25.108 1.00 96.44 298 ALA A CA 1
ATOM 2139 C C . ALA A 1 298 ? -6.496 -10.020 26.627 1.00 96.44 298 ALA A C 1
ATOM 2141 O O . ALA A 1 298 ? -6.446 -8.893 27.115 1.00 96.44 298 ALA A O 1
ATOM 2142 N N . THR A 1 299 ? -6.338 -11.106 27.390 1.00 95.81 299 THR A N 1
ATOM 2143 C CA . THR A 1 299 ? -6.160 -11.051 28.858 1.00 95.81 299 THR A CA 1
ATOM 2144 C C . THR A 1 299 ? -4.968 -10.196 29.303 1.00 95.81 299 THR A C 1
ATOM 2146 O O . THR A 1 299 ? -4.985 -9.637 30.398 1.00 95.81 299 THR A O 1
ATOM 2149 N N . GLY A 1 300 ? -3.940 -10.092 28.455 1.00 93.44 300 GLY A N 1
ATOM 2150 C CA . GLY A 1 300 ? -2.741 -9.288 28.681 1.00 93.44 300 GLY A CA 1
ATOM 2151 C C . GLY A 1 300 ? -2.887 -7.794 28.377 1.00 93.44 300 GLY A C 1
ATOM 2152 O O . GLY A 1 300 ? -1.897 -7.075 28.519 1.00 93.44 300 GLY A O 1
ATOM 2153 N N . ASN A 1 301 ? -4.063 -7.314 27.950 1.00 96.38 301 ASN A N 1
ATOM 2154 C CA . ASN A 1 301 ? -4.227 -5.901 27.628 1.00 96.38 301 ASN A CA 1
ATOM 2155 C C . ASN A 1 301 ? -4.154 -5.038 28.898 1.00 96.38 301 ASN A C 1
ATOM 2157 O O . ASN A 1 301 ? -4.712 -5.361 29.945 1.00 96.38 301 ASN A O 1
ATOM 2161 N N . THR A 1 302 ? -3.445 -3.923 28.806 1.00 95.88 302 THR A N 1
ATOM 2162 C CA . THR A 1 302 ? -3.347 -2.902 29.862 1.00 95.88 302 THR A CA 1
ATOM 2163 C C . THR A 1 302 ? -3.759 -1.522 29.351 1.00 95.88 302 THR A C 1
ATOM 2165 O O . THR A 1 302 ? -3.935 -0.599 30.144 1.00 95.88 302 THR A O 1
ATOM 2168 N N . GLY A 1 303 ? -3.936 -1.387 28.034 1.00 95.75 303 GLY A N 1
ATOM 2169 C CA . GLY A 1 303 ? -4.522 -0.232 27.382 1.00 95.75 303 GLY A CA 1
ATOM 2170 C C . GLY A 1 303 ? -5.991 -0.084 27.743 1.00 95.75 303 GLY A C 1
ATOM 2171 O O . GLY A 1 303 ? -6.728 -1.063 27.799 1.00 95.75 303 GLY A O 1
ATOM 2172 N N . SER A 1 304 ? -6.429 1.146 28.003 1.00 96.44 304 SER A N 1
ATOM 2173 C CA . SER A 1 304 ? -7.865 1.410 28.102 1.00 96.44 304 SER A CA 1
ATOM 2174 C C . SER A 1 304 ? -8.491 1.395 26.711 1.00 96.44 304 SER A C 1
ATOM 2176 O O . SER A 1 304 ? -7.910 1.939 25.769 1.00 96.44 304 SER A O 1
ATOM 2178 N N . THR A 1 305 ? -9.683 0.817 26.609 1.00 97.50 305 THR A N 1
ATOM 2179 C CA . THR A 1 305 ? -10.462 0.735 25.375 1.00 97.50 305 THR A CA 1
ATOM 2180 C C . THR A 1 305 ? -11.582 1.762 25.386 1.00 97.50 305 THR A C 1
ATOM 2182 O O . THR A 1 305 ? -12.360 1.823 26.336 1.00 97.50 305 THR A O 1
ATOM 2185 N N . TYR A 1 306 ? -11.694 2.539 24.313 1.00 97.88 306 TYR A N 1
ATOM 2186 C CA . TYR A 1 306 ? -12.702 3.578 24.153 1.00 97.88 306 TYR A CA 1
ATOM 2187 C C . TYR A 1 306 ? -13.573 3.314 22.929 1.00 97.88 306 TYR A C 1
ATOM 2189 O O . TYR A 1 306 ? -13.068 3.058 21.838 1.00 97.88 306 TYR A O 1
ATOM 2197 N N . ILE A 1 307 ? -14.885 3.464 23.103 1.00 97.88 307 ILE A N 1
ATOM 2198 C CA . ILE A 1 307 ? -15.821 3.715 22.004 1.00 97.88 307 ILE A CA 1
ATOM 2199 C C . ILE A 1 307 ? -16.466 5.066 22.289 1.00 97.88 307 ILE A C 1
ATOM 2201 O O . ILE A 1 307 ? -17.103 5.248 23.331 1.00 97.88 307 ILE A O 1
ATOM 2205 N N . ARG A 1 308 ? -16.278 6.038 21.398 1.00 97.25 308 ARG A N 1
ATOM 2206 C CA . ARG A 1 308 ? -16.763 7.412 21.591 1.00 97.25 308 ARG A CA 1
ATOM 2207 C C . ARG A 1 308 ? -17.085 8.104 20.275 1.00 97.25 308 ARG A C 1
ATOM 2209 O O . ARG A 1 308 ? -16.497 7.791 19.238 1.00 97.25 308 ARG A O 1
ATOM 2216 N N . ASN A 1 309 ? -18.004 9.066 20.325 1.00 97.69 309 ASN A N 1
ATOM 2217 C CA . ASN A 1 309 ? -18.445 9.847 19.167 1.00 97.69 309 ASN A CA 1
ATOM 2218 C C . ASN A 1 309 ? -18.834 8.990 17.941 1.00 97.69 309 ASN A C 1
ATOM 2220 O O . ASN A 1 309 ? -18.649 9.416 16.807 1.00 97.69 309 ASN A O 1
ATOM 2224 N N . SER A 1 310 ? -19.280 7.749 18.137 1.00 98.00 310 SER A N 1
ATOM 2225 C CA . SER A 1 310 ? -19.428 6.769 17.056 1.00 98.00 310 SER A CA 1
ATOM 2226 C C . SER A 1 310 ? -20.881 6.345 16.868 1.00 98.00 310 SER A C 1
ATOM 2228 O O . SER A 1 310 ? -21.649 6.275 17.823 1.00 98.00 310 SER A O 1
ATOM 2230 N N . THR A 1 311 ? -21.257 6.029 15.630 1.00 98.19 311 THR A N 1
ATOM 2231 C CA . THR A 1 311 ? -22.587 5.512 15.281 1.00 98.19 311 THR A CA 1
ATOM 2232 C C . THR A 1 311 ? -22.463 4.103 14.719 1.00 98.19 311 THR A C 1
ATOM 2234 O O . THR A 1 311 ? -21.818 3.895 13.693 1.00 98.19 311 THR A O 1
ATOM 2237 N N . ILE A 1 312 ? -23.103 3.128 15.360 1.00 98.38 312 ILE A N 1
ATOM 2238 C CA . ILE A 1 312 ? -23.114 1.732 14.926 1.00 98.38 312 ILE A CA 1
ATOM 2239 C C . ILE A 1 312 ? -24.559 1.305 14.669 1.00 98.38 312 ILE A C 1
ATOM 2241 O O . ILE A 1 312 ? -25.417 1.393 15.548 1.00 98.38 312 ILE A O 1
ATOM 2245 N N . THR A 1 313 ? -24.836 0.850 13.446 1.00 98.12 313 THR A N 1
ATOM 2246 C CA . THR A 1 313 ? -26.181 0.416 13.044 1.00 98.12 313 THR A CA 1
ATOM 2247 C C . THR A 1 313 ? -26.430 -1.061 13.322 1.00 98.12 313 THR A C 1
ATOM 2249 O O . THR A 1 313 ? -27.517 -1.413 13.772 1.00 98.12 313 THR A O 1
ATOM 2252 N N . GLY A 1 314 ? -25.443 -1.924 13.065 1.00 98.19 314 GLY A N 1
ATOM 2253 C CA . GLY A 1 314 ? -25.534 -3.346 13.381 1.00 98.19 314 GLY A CA 1
ATOM 2254 C C . GLY A 1 314 ? -25.412 -3.627 14.878 1.00 98.19 314 GLY A C 1
ATOM 2255 O O . GLY A 1 314 ? -25.276 -2.724 15.703 1.00 98.19 314 GLY A O 1
ATOM 2256 N N . ASN A 1 315 ? -25.449 -4.909 15.235 1.00 98.62 315 ASN A N 1
ATOM 2257 C CA . ASN A 1 315 ? -25.248 -5.323 16.620 1.00 98.62 315 ASN A CA 1
ATOM 2258 C C . ASN A 1 315 ? -23.786 -5.117 17.028 1.00 98.62 315 ASN A C 1
ATOM 2260 O O . ASN A 1 315 ? -22.875 -5.439 16.261 1.00 98.62 315 ASN A O 1
ATOM 2264 N N . THR A 1 316 ? -23.577 -4.648 18.253 1.00 98.62 316 THR A N 1
ATOM 2265 C CA . THR A 1 316 ? -22.264 -4.445 18.860 1.00 98.62 316 THR A CA 1
ATOM 2266 C C . THR A 1 316 ? -22.050 -5.451 19.979 1.00 98.62 316 THR A C 1
ATOM 2268 O O . THR A 1 316 ? -22.790 -5.460 20.959 1.00 98.62 316 THR A O 1
ATOM 2271 N N . ASN A 1 317 ? -20.996 -6.254 19.864 1.00 98.56 317 ASN A N 1
ATOM 2272 C CA . ASN A 1 317 ? -20.525 -7.139 20.925 1.00 98.56 317 ASN A CA 1
ATOM 2273 C C . ASN A 1 317 ? -19.134 -6.692 21.379 1.00 98.56 317 ASN A C 1
ATOM 2275 O O . ASN A 1 317 ? -18.211 -6.637 20.567 1.00 98.56 317 ASN A O 1
ATOM 2279 N N . VAL A 1 318 ? -18.971 -6.404 22.666 1.00 98.38 318 VAL A N 1
ATOM 2280 C CA . VAL A 1 318 ? -17.681 -6.059 23.275 1.00 98.38 318 VAL A CA 1
ATOM 2281 C C . VAL A 1 318 ? -17.357 -7.081 24.355 1.00 98.38 318 VAL A C 1
ATOM 2283 O O . VAL A 1 318 ? -18.169 -7.316 25.246 1.00 98.38 318 VAL A O 1
ATOM 2286 N N . THR A 1 319 ? -16.173 -7.683 24.292 1.00 98.12 319 THR A N 1
ATOM 2287 C CA . THR A 1 319 ? -15.650 -8.589 25.321 1.00 98.12 319 THR A CA 1
ATOM 2288 C C . THR A 1 319 ? -14.361 -8.023 25.899 1.00 98.12 319 THR A C 1
ATOM 2290 O O . THR A 1 319 ? -13.393 -7.829 25.173 1.00 98.12 319 THR A O 1
ATOM 2293 N N . ILE A 1 320 ? -14.341 -7.786 27.206 1.00 97.69 320 ILE A N 1
ATOM 2294 C CA . ILE A 1 320 ? -13.169 -7.307 27.940 1.00 97.69 320 ILE A CA 1
ATOM 2295 C C . ILE A 1 320 ? -12.655 -8.447 28.819 1.00 97.69 320 ILE A C 1
ATOM 2297 O O . ILE A 1 320 ? -13.221 -8.777 29.862 1.00 97.69 320 ILE A O 1
ATOM 2301 N N . ASN A 1 321 ? -11.598 -9.093 28.354 1.00 97.25 321 ASN A N 1
ATOM 2302 C CA . ASN A 1 321 ? -10.858 -10.163 29.004 1.00 97.25 321 ASN A CA 1
ATOM 2303 C C . ASN A 1 321 ? -9.735 -9.640 29.903 1.00 97.25 321 ASN A C 1
ATOM 2305 O O . ASN A 1 321 ? -9.262 -10.381 30.768 1.00 97.25 321 ASN A O 1
ATOM 2309 N N . SER A 1 322 ? -9.273 -8.407 29.697 1.00 94.56 322 SER A N 1
ATOM 2310 C CA . SER A 1 322 ? -8.162 -7.862 30.470 1.00 94.56 322 SER A CA 1
ATOM 2311 C C . SER A 1 322 ? -8.493 -7.564 31.929 1.00 94.56 322 SER A C 1
ATOM 2313 O O . SER A 1 322 ? -9.625 -7.280 32.323 1.00 94.56 322 SER A O 1
ATOM 2315 N N . ALA A 1 323 ? -7.456 -7.630 32.766 1.00 90.12 323 ALA A N 1
ATOM 2316 C CA . ALA A 1 323 ? -7.548 -7.278 34.180 1.00 90.12 323 ALA A CA 1
ATOM 2317 C C . ALA A 1 323 ? -7.180 -5.813 34.474 1.00 90.12 323 ALA A C 1
ATOM 2319 O O . ALA A 1 323 ? -7.500 -5.329 35.556 1.00 90.12 323 ALA A O 1
ATOM 2320 N N . GLY A 1 324 ? -6.493 -5.126 33.551 1.00 83.31 324 GLY A N 1
ATOM 2321 C CA . GLY A 1 324 ? -5.969 -3.770 33.767 1.00 83.31 324 GLY A CA 1
ATOM 2322 C C . GLY A 1 324 ? -6.451 -2.706 32.775 1.00 83.31 324 GLY A C 1
ATOM 2323 O O . GLY A 1 324 ? -6.374 -1.522 33.094 1.00 83.31 324 GLY A O 1
ATOM 2324 N N . GLY A 1 325 ? -6.942 -3.099 31.597 1.00 91.12 325 GLY A N 1
ATOM 2325 C CA . GLY A 1 325 ? -7.429 -2.181 30.568 1.00 91.12 325 GLY A CA 1
ATOM 2326 C C . GLY A 1 325 ? -8.904 -1.841 30.753 1.00 91.12 325 GLY A C 1
ATOM 2327 O O . GLY A 1 325 ? -9.769 -2.616 30.363 1.00 91.12 325 GLY A O 1
ATOM 2328 N N . ASN A 1 326 ? -9.213 -0.687 31.349 1.00 95.44 326 ASN A N 1
ATOM 2329 C CA . ASN A 1 326 ? -10.605 -0.260 31.528 1.00 95.44 326 ASN A CA 1
ATOM 2330 C C . ASN A 1 326 ? -11.313 -0.034 30.186 1.00 95.44 326 ASN A C 1
ATOM 2332 O O . ASN A 1 326 ? -10.716 0.466 29.233 1.00 95.44 326 ASN A O 1
ATOM 2336 N N . PHE A 1 327 ? -12.612 -0.319 30.148 1.00 97.38 327 PHE A N 1
ATOM 2337 C CA . PHE A 1 327 ? -13.473 -0.039 29.007 1.00 97.38 327 PHE A CA 1
ATOM 2338 C C . PHE A 1 327 ? -14.341 1.190 29.265 1.00 97.38 327 PHE A C 1
ATOM 2340 O O . PHE A 1 327 ? -15.050 1.253 30.269 1.00 97.38 327 PHE A O 1
ATOM 2347 N N . PHE A 1 328 ? -14.313 2.145 28.341 1.00 97.19 328 PHE A N 1
ATOM 2348 C CA . PHE A 1 328 ? -15.103 3.366 28.386 1.00 97.19 328 PHE A CA 1
ATOM 2349 C C . PHE A 1 328 ? -15.978 3.488 27.141 1.00 97.19 328 PHE A C 1
ATOM 2351 O O . PHE A 1 328 ? -15.495 3.640 26.018 1.00 97.19 328 PHE A O 1
ATOM 2358 N N . GLU A 1 329 ? -17.282 3.505 27.360 1.00 96.06 329 GLU A N 1
ATOM 2359 C CA . GLU A 1 329 ? -18.279 3.883 26.372 1.00 96.06 329 GLU A CA 1
ATOM 2360 C C . GLU A 1 329 ? -18.760 5.317 26.675 1.00 96.06 329 GLU A C 1
ATOM 2362 O O . GLU A 1 329 ? -18.950 5.701 27.833 1.00 96.06 329 GLU A O 1
ATOM 2367 N N . ALA A 1 330 ? -18.875 6.130 25.619 1.00 91.31 330 ALA A N 1
ATOM 2368 C CA . ALA A 1 330 ? -19.269 7.541 25.659 1.00 91.31 330 ALA A CA 1
ATOM 2369 C C . ALA A 1 330 ? -18.360 8.443 26.522 1.00 91.31 330 ALA A C 1
ATOM 2371 O O . ALA A 1 330 ? -18.810 9.220 27.370 1.00 91.31 330 ALA A O 1
ATOM 2372 N N . TYR A 1 331 ? -17.043 8.375 26.292 1.00 90.94 331 TYR A N 1
ATOM 2373 C CA . TYR A 1 331 ? -16.093 9.317 26.891 1.00 90.94 331 TYR A CA 1
ATOM 2374 C C . TYR A 1 331 ? -16.146 10.681 26.175 1.00 90.94 331 TYR A C 1
ATOM 2376 O O . TYR A 1 331 ? -15.728 10.799 25.021 1.00 90.94 331 TYR A O 1
ATOM 2384 N N . ILE A 1 332 ? -16.621 11.720 26.874 1.00 90.62 332 ILE A N 1
ATOM 2385 C CA . ILE A 1 332 ? -16.808 13.127 26.447 1.00 90.62 332 ILE A CA 1
ATOM 2386 C C . ILE A 1 332 ? -17.914 13.331 25.403 1.00 90.62 332 ILE A C 1
ATOM 2388 O O . ILE A 1 332 ? -18.623 14.332 25.456 1.00 90.62 332 ILE A O 1
ATOM 2392 N N . THR A 1 333 ? -18.058 12.415 24.448 1.00 93.56 333 THR A N 1
ATOM 2393 C CA . THR A 1 333 ? -19.043 12.501 23.357 1.00 93.56 333 THR A CA 1
ATOM 2394 C C . THR A 1 333 ? -19.799 11.180 23.244 1.00 93.56 333 THR A C 1
ATOM 2396 O O . THR A 1 333 ? -19.156 10.126 23.327 1.00 93.56 333 THR A O 1
ATOM 2399 N N . PRO A 1 334 ? -21.131 11.218 23.064 1.00 95.50 334 PRO A N 1
ATOM 2400 C CA . PRO A 1 334 ? -21.951 10.019 23.111 1.00 95.50 334 PRO A CA 1
ATOM 2401 C C . PRO A 1 334 ? -21.755 9.147 21.875 1.00 95.50 334 PRO A C 1
ATOM 2403 O O . PRO A 1 334 ? -21.263 9.601 20.839 1.00 95.50 334 PRO A O 1
ATOM 2406 N N . ASN A 1 335 ? -22.162 7.888 21.992 1.00 97.06 335 ASN A N 1
ATOM 2407 C CA . ASN A 1 335 ? -22.318 6.995 20.854 1.00 97.06 335 ASN A CA 1
ATOM 2408 C C . ASN A 1 335 ? -23.796 6.827 20.507 1.00 97.06 335 ASN A C 1
ATOM 2410 O O . ASN A 1 335 ? -24.683 7.083 21.313 1.00 97.06 335 A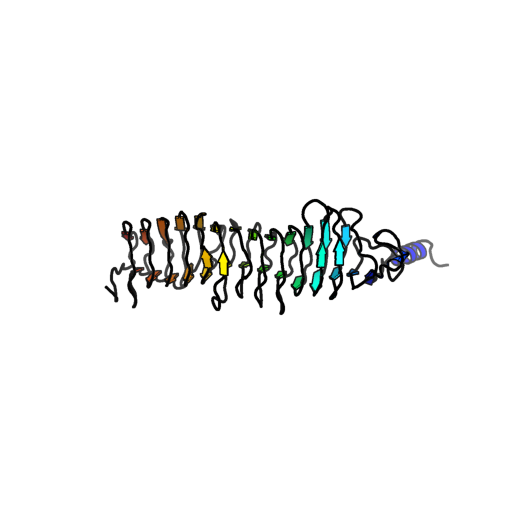SN A O 1
ATOM 2414 N N . THR A 1 336 ? -24.064 6.348 19.299 1.00 97.50 336 THR A N 1
ATOM 2415 C CA . THR A 1 336 ? -25.390 5.899 18.877 1.00 97.50 336 THR A CA 1
ATOM 2416 C C . THR A 1 336 ? -25.308 4.429 18.493 1.00 97.50 336 THR A C 1
ATOM 2418 O O . THR A 1 336 ? -24.623 4.072 17.537 1.00 97.50 336 THR A O 1
ATOM 2421 N N . PHE A 1 337 ? -26.022 3.575 19.223 1.00 97.69 337 PHE A N 1
ATOM 2422 C CA . PHE A 1 337 ? -26.186 2.159 18.895 1.00 97.69 337 PHE A CA 1
ATOM 2423 C C . PHE A 1 337 ? -27.625 1.929 18.429 1.00 97.69 337 PHE A C 1
ATOM 2425 O O . PHE A 1 337 ? -28.548 1.994 19.236 1.00 97.69 337 PHE A O 1
ATOM 2432 N N . ASN A 1 338 ? -27.825 1.682 17.132 1.00 98.06 338 ASN A N 1
ATOM 2433 C CA . ASN A 1 338 ? -29.158 1.368 16.597 1.00 98.06 338 ASN A CA 1
ATOM 2434 C C . ASN A 1 338 ? -29.474 -0.137 16.665 1.00 98.06 338 ASN A C 1
ATOM 2436 O O . ASN A 1 338 ? -30.641 -0.521 16.607 1.00 98.06 338 ASN A O 1
ATOM 2440 N N . GLY A 1 339 ? -28.442 -0.980 16.770 1.00 97.31 339 GLY A N 1
ATOM 2441 C CA . GLY A 1 339 ? -28.555 -2.413 17.040 1.00 97.31 339 GLY A CA 1
ATOM 2442 C C . GLY A 1 339 ? -28.393 -2.747 18.525 1.00 97.31 339 GLY A C 1
ATOM 2443 O O . GLY A 1 339 ? -28.219 -1.868 19.369 1.00 97.31 339 GLY A O 1
ATOM 2444 N N . ASN A 1 340 ? -28.413 -4.041 18.855 1.00 97.94 340 ASN A N 1
ATOM 2445 C CA . ASN A 1 340 ? -28.186 -4.493 20.227 1.00 97.94 340 ASN A CA 1
ATOM 2446 C C . ASN A 1 340 ? -26.739 -4.221 20.647 1.00 97.94 340 ASN A C 1
ATOM 2448 O O . ASN A 1 340 ? -25.812 -4.596 19.930 1.00 97.94 340 ASN A O 1
ATOM 2452 N N . LEU A 1 341 ? -26.550 -3.651 21.836 1.00 97.31 341 LEU A N 1
ATOM 2453 C CA . LEU A 1 341 ? -25.256 -3.571 22.505 1.00 97.31 341 LEU A CA 1
ATOM 2454 C C . LEU A 1 341 ? -25.164 -4.667 23.573 1.00 97.31 341 LEU A C 1
ATOM 2456 O O . LEU A 1 341 ? -25.971 -4.705 24.501 1.00 97.31 341 LEU A O 1
ATOM 2460 N N . ALA A 1 342 ? -24.160 -5.533 23.459 1.00 98.00 342 ALA A N 1
ATOM 2461 C CA . ALA A 1 342 ? -23.786 -6.505 24.477 1.00 98.00 342 ALA A CA 1
ATOM 2462 C C . ALA A 1 342 ? -22.342 -6.257 24.927 1.00 98.00 342 ALA A C 1
ATOM 2464 O O . ALA A 1 342 ? -21.425 -6.211 24.106 1.00 98.00 342 ALA A O 1
ATOM 2465 N N . VAL A 1 343 ? -22.142 -6.114 26.238 1.00 97.50 343 VAL A N 1
ATOM 2466 C CA . VAL A 1 343 ? -20.824 -5.915 26.850 1.00 97.50 343 VAL A CA 1
ATOM 2467 C C . VAL A 1 343 ? -20.588 -7.012 27.876 1.00 97.50 343 VAL A C 1
ATOM 2469 O O . VAL A 1 343 ? -21.357 -7.164 28.824 1.00 97.50 343 VAL A O 1
ATOM 2472 N N . GLN A 1 344 ? -19.522 -7.780 27.676 1.00 97.06 344 GLN A N 1
ATOM 2473 C CA . GLN A 1 344 ? -19.106 -8.868 28.546 1.00 97.06 344 GLN A CA 1
ATOM 2474 C C . GLN A 1 344 ? -17.768 -8.521 29.203 1.00 97.06 344 GLN A C 1
ATOM 2476 O O . GLN A 1 344 ? -16.757 -8.374 28.522 1.00 97.06 344 GLN A O 1
ATOM 2481 N N . LEU A 1 345 ? -17.760 -8.419 30.532 1.00 96.44 345 LEU A N 1
ATOM 2482 C CA . LEU A 1 345 ? -16.556 -8.183 31.329 1.00 96.44 345 LEU A CA 1
ATOM 2483 C C . LEU A 1 345 ? -16.125 -9.513 31.961 1.00 96.44 345 LEU A C 1
ATOM 2485 O O . LEU A 1 345 ? -16.732 -9.973 32.924 1.00 96.44 345 LEU A O 1
ATOM 2489 N N . ASN A 1 346 ? -15.117 -10.156 31.375 1.00 96.25 346 ASN A N 1
ATOM 2490 C CA . ASN A 1 346 ? -14.555 -11.419 31.859 1.00 96.25 346 ASN A CA 1
ATOM 2491 C C . ASN A 1 346 ? -13.384 -11.199 32.825 1.00 96.25 346 ASN A C 1
ATOM 2493 O O . ASN A 1 346 ? -13.153 -12.023 33.711 1.00 96.25 346 ASN A O 1
ATOM 2497 N N . GLY A 1 347 ? -12.619 -10.124 32.622 1.00 92.50 347 GLY A N 1
ATOM 2498 C CA . GLY A 1 347 ? -11.498 -9.752 33.478 1.00 92.50 347 GLY A CA 1
ATOM 2499 C C . GLY A 1 347 ? -11.886 -8.804 34.616 1.00 92.50 347 GLY A C 1
ATOM 2500 O O . GLY A 1 347 ? -13.052 -8.475 34.816 1.00 92.50 347 GLY A O 1
ATOM 2501 N N . ALA A 1 348 ? -10.884 -8.367 35.382 1.00 92.44 348 ALA A N 1
ATOM 2502 C CA . ALA A 1 348 ? -11.060 -7.452 36.515 1.00 92.44 348 ALA A CA 1
ATOM 2503 C C . ALA A 1 348 ? -11.127 -5.962 36.121 1.00 92.44 348 ALA A C 1
ATOM 2505 O O . ALA A 1 348 ? -11.289 -5.113 36.999 1.00 92.44 348 ALA A O 1
ATOM 2506 N N . ALA A 1 349 ? -10.977 -5.636 34.832 1.00 92.38 349 ALA A N 1
ATOM 2507 C CA . ALA A 1 349 ? -11.075 -4.269 34.341 1.00 92.38 349 ALA A CA 1
ATOM 2508 C C . ALA A 1 349 ? -12.466 -3.665 34.593 1.00 92.38 349 ALA A C 1
ATOM 2510 O O . ALA A 1 349 ? -13.492 -4.344 34.497 1.00 92.38 349 ALA A O 1
ATOM 2511 N N . ALA A 1 350 ? -12.510 -2.364 34.887 1.00 94.31 350 ALA A N 1
ATOM 2512 C CA . ALA A 1 350 ? -13.775 -1.656 35.027 1.00 94.31 350 ALA A CA 1
ATOM 2513 C C . ALA A 1 350 ? -14.396 -1.392 33.646 1.00 94.31 350 ALA A C 1
ATOM 2515 O O . ALA A 1 350 ? -13.701 -1.001 32.708 1.00 94.31 350 ALA A O 1
ATOM 2516 N N . GLY A 1 351 ? -15.714 -1.573 33.540 1.00 95.25 351 GLY A N 1
ATOM 2517 C CA . GLY A 1 351 ? -16.504 -1.161 32.383 1.00 95.25 351 GLY A CA 1
ATOM 2518 C C . GLY A 1 351 ? -17.392 0.025 32.736 1.00 95.25 351 GLY A C 1
ATOM 2519 O O . GLY A 1 351 ? -18.182 -0.048 33.677 1.00 95.25 351 GLY A O 1
ATOM 2520 N N . TYR A 1 352 ? -17.274 1.105 31.973 1.00 95.75 352 TYR A N 1
ATOM 2521 C CA . TYR A 1 352 ? -18.051 2.325 32.136 1.00 95.75 352 TYR A CA 1
ATOM 2522 C C . TYR A 1 352 ? -18.955 2.516 30.917 1.00 95.75 352 TYR A C 1
ATOM 2524 O O . TYR A 1 352 ? -18.456 2.705 29.811 1.00 95.75 352 TYR A O 1
ATOM 2532 N N . LEU A 1 353 ? -20.272 2.462 31.125 1.00 94.25 353 LEU A N 1
ATOM 2533 C CA . LEU A 1 353 ? -21.292 2.695 30.098 1.00 94.25 353 LEU A CA 1
ATOM 2534 C C . LEU A 1 353 ? -21.966 4.041 30.348 1.00 94.25 353 LEU A C 1
ATOM 2536 O O . LEU A 1 353 ? -22.257 4.360 31.502 1.00 94.25 353 LEU A O 1
ATOM 2540 N N . SER A 1 354 ? -22.183 4.819 29.289 1.00 91.69 354 SER A N 1
ATOM 2541 C CA . SER A 1 354 ? -22.648 6.208 29.353 1.00 91.69 354 SER A CA 1
ATOM 2542 C C . SER A 1 354 ? -21.781 7.049 30.301 1.00 91.69 354 SER A C 1
ATOM 2544 O O . SER A 1 354 ? -22.287 7.732 31.191 1.00 91.69 354 SER A O 1
ATOM 2546 N N . TYR A 1 355 ? -20.450 6.933 30.174 1.00 91.19 355 TYR A N 1
ATOM 2547 C CA . TYR A 1 355 ? -19.515 7.360 31.219 1.00 91.19 355 TYR A CA 1
ATOM 2548 C C . TYR A 1 355 ? -19.540 8.866 31.503 1.00 91.19 355 TYR A C 1
ATOM 2550 O O . TYR A 1 355 ? -19.686 9.275 32.655 1.00 91.19 355 TYR A O 1
ATOM 2558 N N . SER A 1 356 ? -19.350 9.702 30.479 1.00 90.44 356 SER A N 1
ATOM 2559 C CA . SER A 1 356 ? -19.308 11.164 30.644 1.00 90.44 356 SER A CA 1
ATOM 2560 C C . SER A 1 356 ? -20.100 11.938 29.594 1.00 90.44 356 SER A C 1
ATOM 2562 O O . SER A 1 356 ? -20.112 13.169 29.624 1.00 90.44 356 SER A O 1
ATOM 2564 N N . ALA A 1 357 ? -20.807 11.227 28.717 1.00 81.88 357 ALA A N 1
ATOM 2565 C CA . ALA A 1 357 ? -21.834 11.763 27.842 1.00 81.88 357 ALA A CA 1
ATOM 2566 C C . ALA A 1 357 ? -23.009 10.764 27.763 1.00 81.88 357 ALA A C 1
ATOM 2568 O O . ALA A 1 357 ? -22.754 9.569 27.610 1.00 81.88 357 ALA A O 1
ATOM 2569 N N . PRO A 1 358 ? -24.261 11.227 27.923 1.00 64.88 358 PRO A N 1
ATOM 2570 C CA . PRO A 1 358 ? -25.451 10.381 27.860 1.00 64.88 358 PRO A CA 1
ATOM 2571 C C . PRO A 1 358 ? -25.859 10.010 26.434 1.00 64.88 358 PRO A C 1
ATOM 2573 O O . PRO A 1 358 ? -25.637 10.838 25.517 1.00 64.88 358 PRO A O 1
#

Foldseek 3Di:
DPDPVVVVVVVVVVPPPPADEKEQACPDEQELCQLVRIVVSHRAAQAYAYEFEAYPHAHEDPAAGHHAHYAYDANGEHEPAQYEYEHQAEAHAENYEYHYDDDEYEYEYAHQAEYEHFNYEYPGEYEYEAQHNHEYDAHDPHAYEYQEEYEYEANYQHEYEHCNPHAHAYAEEYEYEYDEEHHYEYCCCEYHYAHQEYEYYAQAYYAYEYVNVLPDAHEHAYAYAAHEEHPDDAHEYEDHRYEHDNAEYEHEYERHEAAYYYLYEHSYQEYEYEAYADQAARDQENYEYAHEYEEYHHQRHQHAYEDENYEYQEEYEYEYNYAHHAYDAHDVHHYHYNYHYHYHYNYNHHYAHCNPHD

Secondary structure (DSSP, 8-state):
---HHHHHHHHHGGG-----EEEE--SS-SBTT-GGGEESSS---TT-EEEE---SS--B--SSEEESEEEE-TT-EEE-TT-EEEESS-EEEES-EEE-SSS-EEEEE--SS-EEEES-EEES-EEEEE-SSSPEEETSSS--EESS-EEEEE-SSS-EESS-SSPEEE-SEEEEEE-S---EEESTT-EES-B-EEEEEESS---EEESTT-SS-EEESS-EEEEEE-SSS---EEEESEEESS---EEEEES-SSEEEES-EE--SEEEEEEE-SSS-EEEES-EESSEEEEEE-TT--SPEEEES-EE-S-EEEEE--SS--EEESSSS--EESS-EEEEE-SS--EESS-S--